Protein AF-A0A7S2P8H3-F1 (afdb_monomer_lite)

Organism: NCBI:txid163516

Structure (mmCIF, N/CA/C/O backbone):
data_AF-A0A7S2P8H3-F1
#
_entry.id   AF-A0A7S2P8H3-F1
#
loop_
_atom_site.group_PDB
_atom_site.id
_atom_site.type_symbol
_atom_site.label_atom_id
_atom_site.label_alt_id
_atom_site.label_comp_id
_atom_site.label_asym_id
_atom_site.label_entity_id
_atom_site.label_seq_id
_atom_site.pdbx_PDB_ins_code
_atom_site.Cartn_x
_atom_site.Cartn_y
_atom_site.Cartn_z
_atom_site.occupancy
_atom_site.B_iso_or_equiv
_atom_site.auth_seq_id
_atom_site.auth_comp_id
_atom_site.auth_asym_id
_atom_site.auth_atom_id
_atom_site.pdbx_PDB_model_num
ATOM 1 N N . VAL A 1 1 ? -57.658 22.615 15.442 1.00 35.44 1 VAL A N 1
ATOM 2 C CA . VAL A 1 1 ? -57.105 22.335 14.093 1.00 35.44 1 VAL A CA 1
ATOM 3 C C . VAL A 1 1 ? -55.651 22.801 14.083 1.00 35.44 1 VAL A C 1
ATOM 5 O O . VAL A 1 1 ? -55.463 23.963 14.387 1.00 35.44 1 VAL A O 1
ATOM 8 N N . VAL A 1 2 ? -54.563 22.064 13.857 1.00 33.75 2 VAL A N 1
ATOM 9 C CA . VAL A 1 2 ? -54.167 20.644 13.780 1.00 33.75 2 VAL A CA 1
ATOM 10 C C . VAL A 1 2 ? -52.668 20.678 14.161 1.00 33.75 2 VAL A C 1
ATOM 12 O O . VAL A 1 2 ? -51.919 21.483 13.612 1.00 33.75 2 VAL A O 1
ATOM 15 N N . ASN A 1 3 ? -52.241 19.847 15.118 1.00 35.22 3 ASN A N 1
ATOM 16 C CA . ASN A 1 3 ? -50.833 19.640 15.481 1.00 35.22 3 ASN A CA 1
ATOM 17 C C . ASN A 1 3 ? -50.138 18.819 14.386 1.00 35.22 3 ASN A C 1
ATOM 19 O O . ASN A 1 3 ? -50.421 17.630 14.268 1.00 35.22 3 ASN A O 1
ATOM 23 N N . ASN A 1 4 ? -49.174 19.388 13.661 1.00 35.06 4 ASN A N 1
ATOM 24 C CA . ASN A 1 4 ? -48.293 18.612 12.783 1.00 35.06 4 ASN A CA 1
ATOM 25 C C . ASN A 1 4 ? -46.983 18.264 13.502 1.00 35.06 4 ASN A C 1
ATOM 27 O O . ASN A 1 4 ? -45.921 18.819 13.226 1.00 35.06 4 ASN A O 1
ATOM 31 N N . LYS A 1 5 ? -47.058 17.297 14.425 1.00 42.62 5 LYS A N 1
ATOM 32 C CA . LYS A 1 5 ? -45.882 16.506 14.802 1.00 42.62 5 LYS A CA 1
ATOM 33 C C . LYS A 1 5 ? -45.517 15.645 13.590 1.00 42.62 5 LYS A C 1
ATOM 35 O O . LYS A 1 5 ? -46.245 14.715 13.262 1.00 42.62 5 LYS A O 1
ATOM 40 N N . LYS A 1 6 ? -44.398 15.946 12.922 1.00 39.12 6 LYS A N 1
ATOM 41 C CA . LYS A 1 6 ? -43.731 14.984 12.031 1.00 39.12 6 LYS A CA 1
ATOM 42 C C . LYS A 1 6 ? -43.231 13.832 12.898 1.00 39.12 6 LYS A C 1
ATOM 44 O O . LYS A 1 6 ? -42.140 13.888 13.457 1.00 39.12 6 LYS A O 1
ATOM 49 N N . THR A 1 7 ? -44.062 12.816 13.060 1.00 39.69 7 THR A N 1
ATOM 50 C CA . THR A 1 7 ? -43.676 11.540 13.648 1.00 39.69 7 THR A CA 1
ATOM 51 C C . THR A 1 7 ? -42.686 10.899 12.679 1.00 39.69 7 THR A C 1
ATOM 53 O O . THR A 1 7 ? -43.079 10.433 11.613 1.00 39.69 7 THR A O 1
ATOM 56 N N . GLN A 1 8 ? -41.389 10.946 12.996 1.00 41.78 8 GLN A N 1
ATOM 57 C CA . GLN A 1 8 ? -40.399 10.102 12.328 1.00 41.78 8 GLN A CA 1
ATOM 58 C C . GLN A 1 8 ? -40.809 8.652 12.589 1.00 41.78 8 GLN A C 1
ATOM 60 O O . GLN A 1 8 ? -40.653 8.145 13.699 1.00 41.78 8 GLN A O 1
ATOM 65 N N . GLN A 1 9 ? -41.409 8.008 11.590 1.00 40.31 9 GLN A N 1
ATOM 66 C CA . GLN A 1 9 ? -41.586 6.566 11.600 1.00 40.31 9 GLN A CA 1
ATOM 67 C C . GLN A 1 9 ? -40.191 5.947 11.517 1.00 40.31 9 GLN A C 1
ATOM 69 O O . GLN A 1 9 ? -39.517 6.041 10.494 1.00 40.31 9 GLN A O 1
ATOM 74 N N . ASN A 1 10 ? -39.738 5.361 12.625 1.00 46.03 10 ASN A N 1
ATOM 75 C CA . ASN A 1 10 ? -38.589 4.467 12.623 1.00 46.03 10 ASN A CA 1
ATOM 76 C C . ASN A 1 10 ? -39.013 3.182 11.909 1.00 46.03 10 ASN A C 1
ATOM 78 O O . ASN A 1 10 ? -39.524 2.253 12.531 1.00 46.03 10 ASN A O 1
ATOM 82 N N . GLU A 1 11 ? -38.843 3.145 10.591 1.00 54.06 11 GLU A N 1
ATOM 83 C CA . GLU A 1 11 ? -38.852 1.886 9.860 1.00 54.06 11 GLU A CA 1
ATOM 84 C C . GLU A 1 11 ? -37.656 1.060 10.346 1.00 54.06 11 GLU A C 1
ATOM 86 O O . GLU A 1 11 ? -36.500 1.474 10.226 1.00 54.06 11 GLU A O 1
ATOM 91 N N . ASN A 1 12 ? -37.932 -0.100 10.944 1.00 58.66 12 ASN A N 1
ATOM 92 C CA . ASN A 1 12 ? -36.900 -1.054 11.335 1.00 58.66 12 ASN A CA 1
ATOM 93 C C . ASN A 1 12 ? -36.260 -1.626 10.063 1.00 58.66 12 ASN A C 1
ATOM 95 O O . ASN A 1 12 ? -36.712 -2.630 9.520 1.00 58.66 12 ASN A O 1
ATOM 99 N N . MET A 1 13 ? -35.225 -0.958 9.559 1.00 59.66 13 MET A N 1
ATOM 100 C CA . MET A 1 13 ? -34.434 -1.446 8.436 1.00 59.66 13 MET A CA 1
ATOM 101 C C . MET A 1 13 ? -33.417 -2.471 8.939 1.00 59.66 13 MET A C 1
ATOM 103 O O . MET A 1 13 ? -32.518 -2.137 9.713 1.00 59.66 13 MET A O 1
ATOM 107 N N . THR A 1 14 ? -33.515 -3.709 8.461 1.00 72.38 14 THR A N 1
ATOM 108 C CA . THR A 1 14 ? -32.453 -4.704 8.638 1.00 72.38 14 THR A CA 1
ATOM 109 C C . THR A 1 14 ? -31.292 -4.364 7.707 1.00 72.38 14 THR A C 1
ATOM 111 O O . THR A 1 14 ? -31.469 -4.253 6.494 1.00 72.38 14 THR A O 1
ATOM 114 N N . ALA A 1 15 ? -30.100 -4.182 8.273 1.00 76.50 15 ALA A N 1
ATOM 115 C CA . ALA A 1 15 ? -28.876 -3.908 7.532 1.00 76.50 15 ALA A CA 1
ATOM 116 C C . ALA A 1 15 ? -27.937 -5.116 7.605 1.00 76.50 15 ALA A C 1
ATOM 118 O O . ALA A 1 15 ? -27.633 -5.597 8.695 1.00 76.50 15 ALA A O 1
ATOM 119 N N . PHE A 1 16 ? -27.457 -5.580 6.450 1.00 86.00 16 PHE A N 1
ATOM 120 C CA . PHE A 1 16 ? -26.419 -6.606 6.381 1.00 86.00 16 PHE A CA 1
ATOM 121 C C . PHE A 1 16 ? -25.039 -5.962 6.486 1.00 86.00 16 PHE A C 1
ATOM 123 O O . PHE A 1 16 ? -24.757 -4.963 5.820 1.00 86.00 16 PHE A O 1
ATOM 130 N N . LEU A 1 17 ? -24.187 -6.536 7.330 1.00 91.31 17 LEU A N 1
ATOM 131 C CA . LEU A 1 17 ? -22.808 -6.106 7.515 1.00 91.31 17 LEU A CA 1
ATOM 132 C C . LEU A 1 17 ? -21.882 -7.118 6.848 1.00 91.31 17 LEU A C 1
ATOM 134 O O . LEU A 1 17 ? -22.034 -8.322 7.042 1.00 91.31 17 LEU A O 1
ATOM 138 N N . LYS A 1 18 ? -20.912 -6.632 6.079 1.00 92.19 18 LYS A N 1
ATOM 139 C CA . LYS A 1 18 ? -19.846 -7.457 5.516 1.00 92.19 18 LYS A CA 1
ATOM 140 C C . LYS A 1 18 ? -18.802 -7.723 6.601 1.00 92.19 18 LYS A C 1
ATOM 142 O O . LYS A 1 18 ? -18.272 -6.768 7.166 1.00 92.19 18 LYS A O 1
ATOM 147 N N . ALA A 1 19 ? -18.476 -8.984 6.864 1.00 92.12 19 ALA A N 1
ATOM 148 C CA . ALA A 1 19 ? -17.335 -9.337 7.704 1.00 92.12 19 ALA A CA 1
ATOM 149 C C . ALA A 1 19 ? -16.025 -8.855 7.058 1.00 92.12 19 ALA A C 1
ATOM 151 O O . ALA A 1 19 ? -15.781 -9.081 5.872 1.00 92.12 19 ALA A O 1
ATOM 152 N N . VAL A 1 20 ? -15.210 -8.135 7.830 1.00 93.44 20 VAL A N 1
ATOM 153 C CA . VAL A 1 20 ? -13.865 -7.689 7.435 1.00 93.44 20 VAL A CA 1
ATOM 154 C C . VAL A 1 20 ? -12.828 -8.588 8.099 1.00 93.44 20 VAL A C 1
ATOM 156 O O . VAL A 1 20 ? -11.935 -9.089 7.427 1.00 93.44 20 VAL A O 1
ATOM 159 N N . VAL A 1 21 ? -12.975 -8.810 9.405 1.00 92.88 21 VAL A N 1
ATOM 160 C CA . VAL A 1 21 ? -12.179 -9.753 10.199 1.00 92.88 21 VAL A CA 1
ATOM 161 C C . VAL A 1 21 ? -13.135 -10.447 11.157 1.00 92.88 21 VAL A C 1
ATOM 163 O O . VAL A 1 21 ? -13.844 -9.758 11.891 1.00 92.88 21 VAL A O 1
ATOM 166 N N . GLU A 1 22 ? -13.142 -11.774 11.176 1.00 92.44 22 GLU A N 1
ATOM 167 C CA . GLU A 1 22 ? -13.813 -12.552 12.221 1.00 92.44 22 GLU A CA 1
ATOM 168 C C . GLU A 1 22 ? -12.766 -13.174 13.132 1.00 92.44 22 GLU A C 1
ATOM 170 O O . GLU A 1 22 ? -11.781 -13.754 12.673 1.00 92.44 22 GLU A O 1
ATOM 175 N N . ALA A 1 23 ? -12.962 -12.999 14.430 1.00 89.88 23 ALA A N 1
ATOM 176 C CA . ALA A 1 23 ? -12.100 -13.559 15.453 1.00 89.88 23 ALA A CA 1
ATOM 177 C C . ALA A 1 23 ? -12.863 -13.702 16.768 1.00 89.88 23 ALA A C 1
ATOM 179 O O . ALA A 1 23 ? -13.798 -12.941 17.045 1.00 89.88 23 ALA A O 1
ATOM 180 N N . ASP A 1 24 ? -12.387 -14.621 17.604 1.00 86.12 24 ASP A N 1
ATOM 181 C CA . ASP A 1 24 ? -13.009 -14.966 18.884 1.00 86.12 24 ASP A CA 1
ATOM 182 C C . ASP A 1 24 ? -13.105 -13.776 19.846 1.00 86.12 24 ASP A C 1
ATOM 184 O O . ASP A 1 24 ? -14.105 -13.604 20.543 1.00 86.12 24 ASP A O 1
ATOM 188 N N . GLN A 1 25 ? -12.077 -12.922 19.881 1.00 87.19 25 GLN A N 1
ATOM 189 C CA . GLN A 1 25 ? -12.046 -11.772 20.782 1.00 87.19 25 GLN A CA 1
ATOM 190 C C . GLN A 1 25 ? -12.726 -10.547 20.197 1.00 87.19 25 GLN A C 1
ATOM 192 O O . GLN A 1 25 ? -13.606 -9.976 20.845 1.00 87.19 25 GLN A O 1
ATOM 197 N N . VAL A 1 26 ? -12.280 -10.094 19.022 1.00 91.00 26 VAL A N 1
ATOM 198 C CA . VAL A 1 26 ? -12.799 -8.884 18.387 1.00 91.00 26 VAL A CA 1
ATOM 199 C C . VAL A 1 26 ? -12.949 -9.085 16.893 1.00 91.00 26 VAL A C 1
ATOM 201 O O . VAL A 1 26 ? -11.967 -9.251 16.173 1.00 91.00 26 VAL A O 1
ATOM 204 N N . SER A 1 27 ? -14.190 -8.984 16.435 1.00 93.44 27 SER A N 1
ATOM 205 C CA . SER A 1 27 ? -14.547 -9.010 15.019 1.00 93.44 27 SER A CA 1
ATOM 206 C C . SER A 1 27 ? -14.822 -7.600 14.498 1.00 93.44 27 SER A C 1
ATOM 208 O O . SER A 1 27 ? -15.269 -6.721 15.245 1.00 93.44 27 SER A O 1
ATOM 210 N N . LEU A 1 28 ? -14.556 -7.379 13.212 1.00 95.25 28 LEU A N 1
ATOM 211 C CA . LEU A 1 28 ? -14.759 -6.121 12.500 1.00 95.25 28 LEU A CA 1
ATOM 212 C C . LEU A 1 28 ? -15.692 -6.336 11.314 1.00 95.25 28 LEU A C 1
ATOM 214 O O . LEU A 1 28 ? -15.477 -7.223 10.489 1.00 95.25 28 LEU A O 1
ATOM 218 N N . TYR A 1 29 ? -16.662 -5.442 11.178 1.00 95.50 29 TYR A N 1
ATOM 219 C CA . TYR A 1 29 ? -17.660 -5.471 10.124 1.00 95.50 29 TYR A CA 1
ATOM 220 C C . TYR A 1 29 ? -17.762 -4.119 9.410 1.00 95.50 29 TYR A C 1
ATOM 222 O O . TYR A 1 29 ? -17.587 -3.057 10.014 1.00 95.50 29 TYR A O 1
ATOM 230 N N . GLU A 1 30 ? -18.085 -4.152 8.121 1.00 94.19 30 GLU A N 1
ATOM 231 C CA . GLU A 1 30 ? -18.306 -2.993 7.258 1.00 94.19 30 GLU A CA 1
ATOM 232 C C . GLU A 1 30 ? -19.775 -2.928 6.825 1.00 94.19 30 GLU A C 1
ATOM 234 O O . GLU A 1 30 ? -20.343 -3.889 6.311 1.00 94.19 30 GLU A O 1
ATOM 239 N N . PHE A 1 31 ? -20.377 -1.754 6.970 1.00 92.62 31 PHE A N 1
ATOM 240 C CA . PHE A 1 31 ? -21.620 -1.385 6.310 1.00 92.62 31 PHE A CA 1
ATOM 241 C C . PHE A 1 31 ? -21.316 -0.378 5.209 1.00 92.62 31 PHE A C 1
ATOM 243 O O . PHE A 1 31 ? -20.661 0.633 5.467 1.00 92.62 31 PHE A O 1
A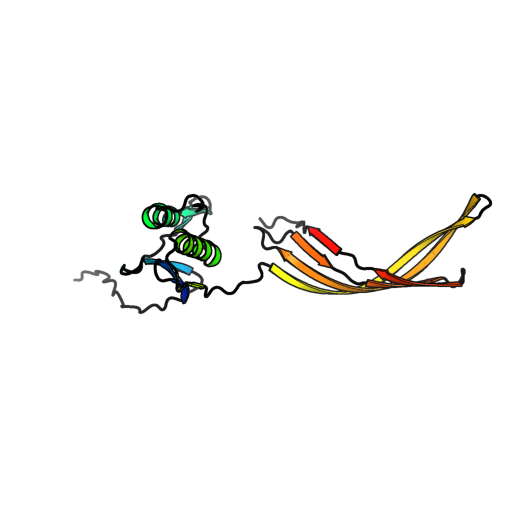TOM 250 N N . ASN A 1 32 ? -21.828 -0.608 4.004 1.00 88.81 32 ASN A N 1
ATOM 251 C CA . ASN A 1 32 ? -21.696 0.331 2.897 1.00 88.81 32 ASN A CA 1
ATOM 252 C C . ASN A 1 32 ? -23.071 0.615 2.292 1.00 88.81 32 ASN A C 1
ATOM 254 O O . ASN A 1 32 ? -23.752 -0.296 1.824 1.00 88.81 32 ASN A O 1
ATOM 258 N N . ARG A 1 33 ? -23.467 1.890 2.283 1.00 83.31 33 ARG A N 1
ATOM 259 C CA . ARG A 1 33 ? -24.667 2.363 1.586 1.00 83.31 33 ARG A CA 1
ATOM 260 C C . ARG A 1 33 ? -24.328 3.626 0.812 1.00 83.31 33 ARG A C 1
ATOM 262 O O . ARG A 1 33 ? -23.936 4.624 1.409 1.00 83.31 33 ARG A O 1
ATOM 269 N N . ASN A 1 34 ? -24.502 3.589 -0.509 1.00 82.00 34 ASN A N 1
ATOM 270 C CA . ASN A 1 34 ? -24.263 4.726 -1.406 1.00 82.00 34 ASN A CA 1
ATOM 271 C C . ASN A 1 34 ? -22.869 5.365 -1.221 1.00 82.00 34 ASN A C 1
ATOM 273 O O . ASN A 1 34 ? -22.737 6.585 -1.207 1.00 82.00 34 ASN A O 1
ATOM 277 N N . GLY A 1 35 ? -21.837 4.541 -1.007 1.00 78.19 35 GLY A N 1
ATOM 278 C CA . GLY A 1 35 ? -20.457 4.999 -0.807 1.00 78.19 35 GLY A CA 1
ATOM 279 C C . GLY A 1 35 ? -20.131 5.462 0.616 1.00 78.19 35 GLY A C 1
ATOM 280 O O . GLY A 1 35 ? -18.961 5.678 0.927 1.00 78.19 35 GLY A O 1
ATOM 281 N N . GLN A 1 36 ? -21.118 5.564 1.512 1.00 82.38 36 GLN A N 1
ATOM 282 C CA . GLN A 1 36 ? -20.872 5.842 2.925 1.00 82.38 36 GLN A CA 1
ATOM 283 C C . GLN A 1 36 ? -20.520 4.547 3.654 1.00 82.38 36 GLN A C 1
ATOM 285 O O . GLN A 1 36 ? -21.389 3.715 3.931 1.00 82.38 36 GLN A O 1
ATOM 290 N N . LYS A 1 37 ? -19.234 4.397 3.980 1.00 89.25 37 LYS A N 1
ATOM 291 C CA . LYS A 1 37 ? -18.726 3.279 4.777 1.00 89.25 37 LYS A CA 1
ATOM 292 C C . LYS A 1 37 ? -18.847 3.574 6.267 1.00 89.25 37 LYS A C 1
ATOM 294 O O . LYS A 1 37 ? -18.427 4.627 6.745 1.00 89.25 37 LYS A O 1
ATOM 299 N N . ARG A 1 38 ? -19.388 2.622 7.018 1.00 91.75 38 ARG A N 1
ATOM 300 C CA . ARG A 1 38 ? -19.404 2.624 8.483 1.00 91.75 38 ARG A CA 1
ATOM 301 C C . ARG A 1 38 ? -18.812 1.321 8.982 1.00 91.75 38 ARG A C 1
ATOM 303 O O . ARG A 1 38 ? -19.140 0.264 8.455 1.00 91.75 38 ARG A O 1
ATOM 310 N N . PHE A 1 39 ? -17.969 1.401 10.000 1.00 94.19 39 PHE A N 1
ATOM 311 C CA . PHE A 1 39 ? -17.333 0.231 10.582 1.00 94.19 39 PHE A CA 1
ATOM 312 C C . PHE A 1 39 ? -17.903 -0.048 11.962 1.00 94.19 39 PHE A C 1
ATOM 314 O O . PHE A 1 39 ? -18.137 0.864 12.756 1.00 94.19 39 PHE A O 1
ATOM 321 N N . TYR A 1 40 ? -18.111 -1.321 12.244 1.00 94.69 40 TYR A N 1
ATOM 322 C CA . TYR A 1 40 ? -18.622 -1.804 13.512 1.00 94.69 40 TYR A CA 1
ATOM 323 C C . TYR A 1 40 ? -17.654 -2.842 14.048 1.00 94.69 40 TYR A C 1
ATOM 325 O O . TYR A 1 40 ? -17.174 -3.673 13.284 1.00 94.69 40 TYR A O 1
ATOM 333 N N . TYR A 1 41 ? -17.384 -2.817 15.345 1.00 94.25 41 TYR A N 1
ATOM 334 C CA . TYR A 1 41 ? -16.633 -3.881 15.997 1.00 94.25 41 TYR A CA 1
ATOM 335 C C . TYR A 1 41 ? -17.512 -4.597 17.013 1.00 94.25 41 TYR A C 1
ATOM 337 O O . TYR A 1 41 ? -18.458 -4.023 17.563 1.00 94.25 41 TYR A O 1
ATOM 345 N N . GLN A 1 42 ? -17.189 -5.854 17.275 1.00 92.56 42 GLN A N 1
ATOM 346 C CA . GLN A 1 42 ? -17.848 -6.652 18.292 1.00 92.56 42 GLN A CA 1
ATOM 347 C C . GLN A 1 42 ? -16.796 -7.370 19.116 1.00 92.56 42 GLN A C 1
ATOM 349 O O . GLN A 1 42 ? -15.995 -8.115 18.565 1.00 92.56 42 GLN A O 1
ATOM 354 N N . LYS A 1 43 ? -16.819 -7.147 20.429 1.00 90.06 43 LYS A N 1
ATOM 355 C CA . LYS A 1 43 ? -16.057 -7.954 21.379 1.00 90.06 43 LYS A CA 1
ATOM 356 C C . LYS A 1 43 ? -16.822 -9.231 21.724 1.00 90.06 43 LYS A C 1
ATOM 358 O O . LYS A 1 43 ? -18.056 -9.220 21.699 1.00 90.06 43 LYS A O 1
ATOM 363 N N . ALA A 1 44 ? -16.105 -10.279 22.119 1.00 84.88 44 ALA A N 1
ATOM 364 C CA . ALA A 1 44 ? -16.671 -11.519 22.640 1.00 84.88 44 ALA A CA 1
ATOM 365 C C . ALA A 1 44 ? -17.794 -11.233 23.648 1.00 84.88 44 ALA A C 1
ATOM 367 O O . ALA A 1 44 ? -17.600 -10.492 24.615 1.00 84.88 44 ALA A O 1
ATOM 368 N N . ASN A 1 45 ? -18.978 -11.803 23.414 1.00 82.12 45 ASN A N 1
ATOM 369 C CA . ASN A 1 45 ? -20.164 -11.655 24.269 1.00 82.12 45 ASN A CA 1
ATOM 370 C C . ASN A 1 45 ? -20.660 -10.209 24.475 1.00 82.12 45 ASN A C 1
ATOM 372 O O . ASN A 1 45 ? -21.442 -9.945 25.389 1.00 82.12 45 ASN A O 1
ATOM 376 N N . GLN A 1 46 ? -20.239 -9.259 23.637 1.00 89.00 46 GLN A N 1
ATOM 377 C CA . GLN A 1 46 ? -20.708 -7.876 23.683 1.00 89.00 46 GLN A CA 1
ATOM 378 C C . GLN A 1 46 ? -21.570 -7.528 22.472 1.00 89.00 46 GLN A C 1
ATOM 380 O O . GLN A 1 46 ? -21.551 -8.183 21.426 1.00 89.00 46 GLN A O 1
ATOM 385 N N . LYS A 1 47 ? -22.354 -6.458 22.627 1.00 90.50 47 LYS A N 1
ATOM 386 C CA . LYS A 1 47 ? -23.148 -5.904 21.533 1.00 90.50 47 LYS A CA 1
ATOM 387 C C . LYS A 1 47 ? -22.236 -5.261 20.492 1.00 90.50 47 LYS A C 1
ATOM 389 O O . LYS A 1 47 ? -21.218 -4.646 20.816 1.00 90.50 47 LYS A O 1
ATOM 394 N N . LEU A 1 48 ? -22.663 -5.365 19.241 1.00 91.56 48 LEU A N 1
ATOM 395 C CA . LEU A 1 48 ? -22.044 -4.681 18.119 1.00 91.56 48 LEU A CA 1
ATOM 396 C C . LEU A 1 48 ? -21.990 -3.162 18.372 1.00 91.56 48 LEU A C 1
ATOM 398 O O . LEU A 1 48 ? -23.005 -2.542 18.692 1.00 91.56 48 LEU A O 1
ATOM 402 N N . THR A 1 49 ? -20.811 -2.564 18.206 1.00 92.88 49 THR A N 1
ATOM 403 C CA . THR A 1 49 ? -20.553 -1.148 18.490 1.00 92.88 49 THR A CA 1
ATOM 404 C C . THR A 1 49 ? -20.072 -0.421 17.237 1.00 92.88 49 THR A C 1
ATOM 406 O O . THR A 1 49 ? -19.125 -0.846 16.583 1.00 92.88 49 THR A O 1
ATOM 409 N N . LEU A 1 50 ? -20.710 0.708 16.910 1.00 92.25 50 LEU A N 1
ATOM 410 C CA . LEU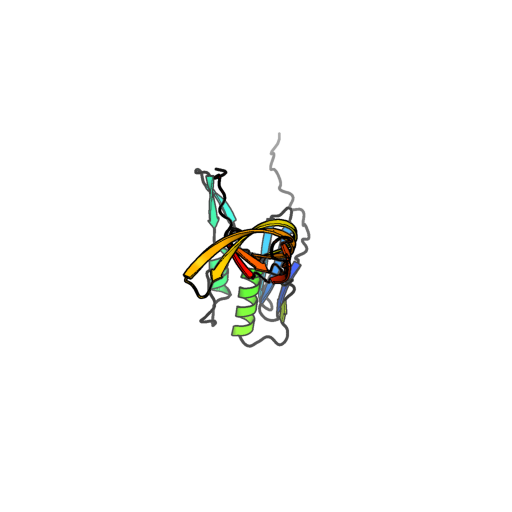 A 1 50 ? -20.310 1.573 15.797 1.00 92.25 50 LEU A CA 1
ATOM 411 C C . LEU A 1 50 ? -19.028 2.352 16.136 1.00 92.25 50 LEU A C 1
ATOM 413 O O . LEU A 1 50 ? -18.961 3.045 17.160 1.00 92.25 50 LEU A O 1
ATOM 417 N N . LEU A 1 51 ? -18.051 2.317 15.229 1.00 91.38 51 LEU A N 1
ATOM 418 C CA . LEU A 1 51 ? -16.915 3.233 15.233 1.00 91.38 51 LEU A CA 1
ATOM 419 C C . LEU A 1 51 ? -17.375 4.600 14.712 1.00 91.38 51 LEU A C 1
ATOM 421 O O . LEU A 1 51 ? -17.799 4.753 13.568 1.00 91.38 51 LEU A O 1
ATOM 425 N N . ARG A 1 52 ? -17.342 5.610 15.580 1.00 87.44 52 ARG A N 1
ATOM 426 C CA . ARG A 1 52 ? -17.881 6.944 15.310 1.00 87.44 52 ARG A CA 1
ATOM 427 C C . ARG A 1 52 ? -16.867 7.769 14.533 1.00 87.44 52 ARG A C 1
ATOM 429 O O . ARG A 1 52 ? -15.904 8.285 15.098 1.00 87.44 52 ARG A O 1
ATOM 436 N N . TYR A 1 53 ? -17.128 7.919 13.244 1.00 84.38 53 TYR A N 1
ATOM 437 C CA . TYR A 1 53 ? -16.364 8.770 12.349 1.00 84.38 53 TYR A CA 1
ATOM 438 C C . TYR A 1 53 ? -17.308 9.727 11.636 1.00 84.38 53 TYR A C 1
ATOM 440 O O . TYR A 1 53 ? -18.220 9.291 10.934 1.00 84.38 53 TYR A O 1
ATOM 448 N N . ASN A 1 54 ? -17.089 11.023 11.843 1.00 78.88 54 ASN A N 1
ATOM 449 C CA . ASN A 1 54 ? -17.828 12.069 11.151 1.00 78.88 54 ASN A CA 1
ATOM 450 C C . ASN A 1 54 ? -16.838 12.907 10.347 1.00 78.88 54 ASN A C 1
ATOM 452 O O . ASN A 1 54 ? -15.847 13.390 10.895 1.00 78.88 54 ASN A O 1
ATOM 456 N N . GLU A 1 55 ? -17.142 13.106 9.073 1.00 74.25 55 GLU A N 1
ATOM 457 C CA . GLU A 1 55 ? -16.518 14.131 8.244 1.00 74.25 55 GLU A CA 1
ATOM 458 C C . GLU A 1 55 ? -17.532 15.260 8.072 1.00 74.25 55 GLU A C 1
ATOM 460 O O . GLU A 1 55 ? -18.704 15.014 7.786 1.00 74.25 55 GLU A O 1
ATOM 465 N N . SER A 1 56 ? -17.099 16.494 8.291 1.00 70.88 56 SER A N 1
ATOM 466 C CA . SER A 1 56 ? -17.917 17.688 8.096 1.00 70.88 56 SER A CA 1
ATOM 467 C C . SER A 1 56 ? -17.089 18.762 7.422 1.00 70.88 56 SER A C 1
ATOM 469 O O . SER A 1 56 ? -15.932 18.949 7.786 1.00 70.88 56 SER A O 1
ATOM 471 N N . THR A 1 57 ? -17.678 19.503 6.498 1.00 74.56 57 THR A N 1
ATOM 472 C CA . THR A 1 57 ? -17.020 20.668 5.907 1.00 74.56 57 THR A CA 1
ATOM 473 C C . THR A 1 57 ? -17.200 21.872 6.831 1.00 74.56 57 THR A C 1
ATOM 475 O O . THR A 1 57 ? -18.322 22.145 7.263 1.00 74.56 57 THR A O 1
ATOM 478 N N . ASN A 1 58 ? -16.120 22.574 7.176 1.00 76.69 58 ASN A N 1
ATOM 479 C CA . ASN A 1 58 ? -16.221 23.826 7.930 1.00 76.69 58 ASN A CA 1
ATOM 480 C C . ASN A 1 58 ? -16.681 24.988 7.029 1.00 76.69 58 ASN A C 1
ATOM 482 O O . ASN A 1 58 ? -16.825 24.848 5.815 1.00 76.69 58 ASN A O 1
ATOM 486 N N . SER A 1 59 ? -16.900 26.159 7.629 1.00 75.75 59 SER A N 1
ATOM 487 C CA . SER A 1 59 ? -17.289 27.384 6.914 1.00 75.75 59 SER A CA 1
ATOM 488 C C . SER A 1 59 ? -16.279 27.835 5.851 1.00 75.75 59 SER A C 1
ATOM 490 O O . SER A 1 59 ? -16.641 28.608 4.972 1.00 75.75 59 SER A O 1
ATOM 492 N N . SER A 1 60 ? -15.037 27.353 5.923 1.00 78.62 60 SER A N 1
ATOM 493 C CA . SER A 1 60 ? -13.948 27.663 4.992 1.00 78.62 60 SER A CA 1
ATOM 494 C C . SER A 1 60 ? -13.816 26.641 3.855 1.00 78.62 60 SER A C 1
ATOM 496 O O . SER A 1 60 ? -12.900 26.751 3.046 1.00 78.62 60 SER A O 1
ATOM 498 N N . GLY A 1 61 ? -14.701 25.639 3.778 1.00 74.19 61 GLY A N 1
ATOM 499 C CA . GLY A 1 61 ? -14.648 24.595 2.749 1.00 74.19 61 GLY A CA 1
ATOM 500 C C . GLY A 1 61 ? -13.703 23.427 3.062 1.00 74.19 61 GLY A C 1
ATOM 501 O O . GLY A 1 61 ? -13.568 22.518 2.247 1.00 74.19 61 GLY A O 1
ATOM 502 N N . GLU A 1 62 ? -13.072 23.396 4.236 1.00 72.62 62 GLU A N 1
ATOM 503 C CA . GLU A 1 62 ? -12.136 22.337 4.621 1.00 72.62 62 GLU A CA 1
ATOM 504 C C . GLU A 1 62 ? -12.867 21.139 5.238 1.00 72.62 62 GLU A C 1
ATOM 506 O O . GLU A 1 62 ? -13.788 21.294 6.044 1.00 72.62 62 GLU A O 1
ATOM 511 N N . ILE A 1 63 ? -12.416 19.923 4.914 1.00 71.19 63 ILE A N 1
ATOM 512 C CA . ILE A 1 63 ? -12.936 18.691 5.519 1.00 71.19 63 ILE A CA 1
ATOM 513 C C . ILE A 1 63 ? -12.361 18.541 6.930 1.00 71.19 63 ILE A C 1
ATOM 515 O O . ILE A 1 63 ? -11.209 18.149 7.122 1.00 71.19 63 ILE A O 1
ATOM 519 N N . VAL A 1 64 ? -13.196 18.784 7.933 1.00 70.62 64 VAL A N 1
ATOM 520 C CA . VAL A 1 64 ? -12.904 18.521 9.339 1.00 70.62 64 VAL A CA 1
ATOM 521 C C . VAL A 1 64 ? -13.298 17.087 9.670 1.00 70.62 64 VAL A C 1
ATOM 523 O O . VAL A 1 64 ? -14.442 16.668 9.482 1.00 70.62 64 VAL A O 1
ATOM 526 N N . LYS A 1 65 ? -12.334 16.321 10.184 1.00 72.62 65 LYS A N 1
ATOM 527 C CA . LYS A 1 65 ? -12.518 14.920 10.568 1.00 72.62 65 LYS A CA 1
ATOM 528 C C . LYS A 1 65 ? -12.622 14.812 12.077 1.00 72.62 65 LYS A C 1
ATOM 530 O O . LYS A 1 65 ? -11.695 15.174 12.801 1.00 72.62 65 LYS A O 1
ATOM 535 N N . ASN A 1 66 ? -13.733 14.273 12.559 1.00 72.69 66 ASN A N 1
ATOM 536 C CA . ASN A 1 66 ? -13.867 13.904 13.954 1.00 72.69 66 ASN A CA 1
ATOM 537 C C . ASN A 1 66 ? -13.346 12.471 14.159 1.00 72.69 66 ASN A C 1
ATOM 539 O O . ASN A 1 66 ? -13.987 11.491 13.775 1.00 72.69 66 ASN A O 1
ATOM 543 N N . ASN A 1 67 ? -12.182 12.363 14.802 1.00 78.31 67 ASN A N 1
ATOM 544 C CA . ASN A 1 67 ? -11.482 11.104 15.065 1.00 78.31 67 ASN A CA 1
ATOM 545 C C . ASN A 1 67 ? -11.955 10.381 16.343 1.00 78.31 67 ASN A C 1
ATOM 547 O O . ASN A 1 67 ? -11.176 9.652 16.957 1.00 78.31 67 ASN A O 1
ATOM 551 N N . LEU A 1 68 ? -13.216 10.555 16.757 1.00 84.50 68 LEU A N 1
ATOM 552 C CA . LEU A 1 68 ? -13.796 9.885 17.932 1.00 84.50 68 LEU A CA 1
ATOM 553 C C . LEU A 1 68 ? -13.575 8.365 17.922 1.00 84.50 68 LEU A C 1
ATOM 555 O O . LEU A 1 68 ? -13.334 7.786 18.979 1.00 84.50 68 LEU A O 1
ATOM 559 N N . PHE A 1 69 ? -13.581 7.727 16.749 1.00 88.88 69 PHE A N 1
ATOM 560 C CA . PHE A 1 69 ? -13.279 6.302 16.633 1.00 88.88 69 PHE A CA 1
ATOM 561 C C . PHE A 1 69 ? -11.897 5.932 17.185 1.00 88.88 69 PHE A C 1
ATOM 563 O O . PHE A 1 69 ? -11.781 4.907 17.841 1.00 88.88 69 PHE A O 1
ATOM 570 N N . ARG A 1 70 ? -10.860 6.764 17.001 1.00 87.81 70 ARG A N 1
ATOM 571 C CA . ARG A 1 70 ? -9.513 6.486 17.535 1.00 87.81 70 ARG A CA 1
ATOM 572 C C . ARG A 1 70 ? -9.520 6.458 19.057 1.00 87.81 70 ARG A C 1
ATOM 574 O O . ARG A 1 70 ? -8.886 5.593 19.647 1.00 87.81 70 ARG A O 1
ATOM 581 N N . LYS A 1 71 ? -10.296 7.354 19.676 1.00 85.81 71 LYS A N 1
ATOM 582 C CA . LYS A 1 71 ? -10.513 7.365 21.126 1.00 85.81 71 LYS A CA 1
ATOM 583 C C . LYS A 1 71 ? -11.285 6.124 21.588 1.00 85.81 71 LYS A C 1
ATOM 585 O O . LYS A 1 71 ? -10.908 5.500 22.571 1.00 85.81 71 LYS A O 1
ATOM 590 N N . GLN A 1 72 ? -12.314 5.706 20.843 1.00 88.44 72 GLN A N 1
ATOM 591 C CA . GLN A 1 72 ? -13.020 4.451 21.133 1.00 88.44 72 GLN A CA 1
ATOM 592 C C . GLN A 1 72 ? -12.078 3.244 21.058 1.00 88.44 72 GLN A C 1
ATOM 594 O O . GLN A 1 72 ? -12.142 2.384 21.933 1.00 88.44 72 GLN A O 1
ATOM 599 N N . LEU A 1 73 ? -11.205 3.187 20.048 1.00 88.50 73 LEU A N 1
ATOM 600 C CA . LEU A 1 73 ? -10.192 2.142 19.916 1.00 88.50 73 LEU A CA 1
ATOM 601 C C . LEU A 1 73 ? -9.192 2.198 21.081 1.00 88.50 73 LEU A C 1
ATOM 603 O O . LEU A 1 73 ? -8.944 1.173 21.703 1.00 88.50 73 LEU A O 1
ATOM 607 N N . SER A 1 74 ? -8.693 3.379 21.460 1.00 83.50 74 SER A N 1
ATOM 608 C CA . SER A 1 74 ? -7.747 3.502 22.576 1.00 83.50 74 SER A CA 1
ATOM 609 C C . SER A 1 74 ? -8.353 3.129 23.932 1.00 83.50 74 SER A C 1
ATOM 611 O O . SER A 1 74 ? -7.693 2.525 24.763 1.00 83.50 74 SER A O 1
ATOM 613 N N . GLU A 1 75 ? -9.610 3.484 24.188 1.00 83.69 75 GLU A N 1
ATOM 614 C CA . GLU A 1 75 ? -10.251 3.213 25.482 1.00 83.69 75 GLU A CA 1
ATOM 615 C C . GLU A 1 75 ? -10.721 1.762 25.600 1.00 83.69 75 GLU A C 1
ATOM 617 O O . GLU A 1 75 ? -10.691 1.184 26.683 1.00 83.69 75 GLU A O 1
ATOM 622 N N . ASN A 1 76 ? -11.148 1.154 24.488 1.00 81.69 76 ASN A N 1
ATOM 623 C CA . ASN A 1 76 ? -11.771 -0.166 24.513 1.00 81.69 76 ASN A CA 1
ATOM 624 C C . ASN A 1 76 ? -10.849 -1.282 24.008 1.00 81.69 76 ASN A C 1
ATOM 626 O O . ASN A 1 76 ? -11.058 -2.429 24.383 1.00 81.69 76 ASN A O 1
ATOM 630 N N . LEU A 1 77 ? -9.866 -0.994 23.160 1.00 77.81 77 LEU A N 1
ATOM 631 C CA . LEU A 1 77 ? -9.099 -1.991 22.400 1.00 77.81 77 LEU A CA 1
ATOM 632 C C . LEU A 1 77 ? -7.580 -1.751 22.460 1.00 77.81 77 LEU A C 1
ATOM 634 O O . LEU A 1 77 ? -6.852 -2.177 21.575 1.00 77.81 77 LEU A O 1
ATOM 638 N N . TYR A 1 78 ? -7.089 -1.077 23.503 1.00 70.62 78 TYR A N 1
ATOM 639 C CA . TYR A 1 78 ? -5.655 -0.799 23.673 1.00 70.62 78 TYR A CA 1
ATOM 640 C C . TYR A 1 78 ? -4.979 -1.616 24.773 1.00 70.62 78 TYR A C 1
ATOM 642 O O . TYR A 1 78 ? -3.779 -1.875 24.695 1.00 70.62 78 TYR A O 1
ATOM 650 N N . ALA A 1 79 ? -5.728 -1.9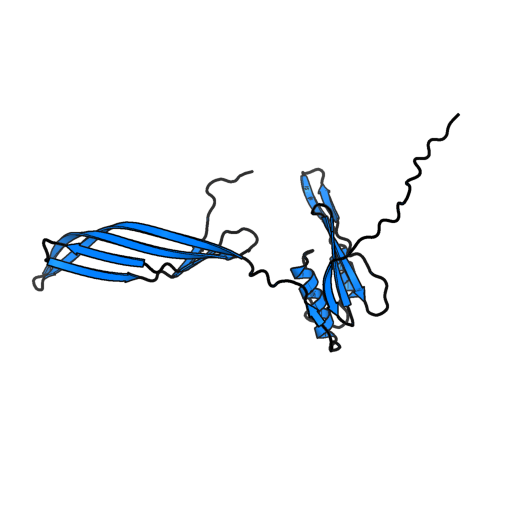85 25.818 1.00 59.84 79 ALA A N 1
ATOM 651 C CA . ALA A 1 79 ? -5.147 -2.565 27.021 1.00 59.84 79 ALA A CA 1
ATOM 652 C C . ALA A 1 79 ? -4.344 -3.832 26.672 1.00 59.84 79 ALA A C 1
ATOM 654 O O . ALA A 1 79 ? -4.914 -4.794 26.164 1.00 59.84 79 ALA A O 1
ATOM 655 N N . ASN A 1 80 ? -3.038 -3.780 26.970 1.00 63.41 80 ASN A N 1
ATOM 656 C CA . ASN A 1 80 ? -2.026 -4.844 26.882 1.00 63.41 80 ASN A CA 1
ATOM 657 C C . ASN A 1 80 ? -1.222 -4.982 25.573 1.00 63.41 80 ASN A C 1
ATOM 659 O O . ASN A 1 80 ? -0.436 -5.918 25.464 1.00 63.41 80 ASN A O 1
ATOM 663 N N . CYS A 1 81 ? -1.308 -4.028 24.632 1.00 72.75 81 CYS A N 1
ATOM 664 C CA . CYS A 1 81 ? -0.562 -4.095 23.363 1.00 72.75 81 CYS A CA 1
ATOM 665 C C . CYS A 1 81 ? 0.428 -2.933 23.159 1.00 72.75 81 CYS A C 1
ATOM 667 O O . CYS A 1 81 ? 0.066 -1.928 22.546 1.00 72.75 81 CYS A O 1
ATOM 669 N N . PRO A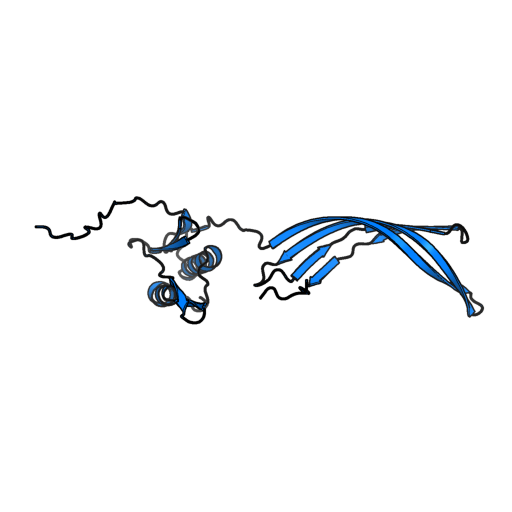 1 82 ? 1.697 -3.061 23.604 1.00 65.75 82 PRO A N 1
ATOM 670 C CA . PRO A 1 82 ? 2.659 -1.950 23.645 1.00 65.75 82 PRO A CA 1
ATOM 671 C C . PRO A 1 82 ? 3.054 -1.365 22.275 1.00 65.75 82 PRO A C 1
ATOM 673 O O . PRO A 1 82 ? 3.568 -0.255 22.225 1.00 65.75 82 PRO A O 1
ATOM 676 N N . ASN A 1 83 ? 2.778 -2.066 21.169 1.00 69.44 83 ASN A N 1
ATOM 677 C CA . ASN A 1 83 ? 3.134 -1.641 19.806 1.00 69.44 83 ASN A CA 1
ATOM 678 C C . ASN A 1 83 ? 1.921 -1.258 18.935 1.00 69.44 83 ASN A C 1
ATOM 680 O O . ASN A 1 83 ? 2.055 -1.083 17.722 1.00 69.44 83 ASN A O 1
ATOM 684 N N . LEU A 1 84 ? 0.723 -1.151 19.517 1.00 73.31 84 LEU A N 1
ATOM 685 C CA . LEU A 1 84 ? -0.484 -0.842 18.757 1.00 73.31 84 LEU A CA 1
ATOM 686 C C . LEU A 1 84 ? -0.569 0.669 18.473 1.00 73.31 84 LEU A C 1
ATOM 688 O O . LEU A 1 84 ? -0.881 1.467 19.355 1.00 73.31 84 LEU A O 1
ATOM 692 N N . SER A 1 85 ? -0.296 1.069 17.228 1.00 77.31 85 SER A N 1
ATOM 693 C CA . SER A 1 85 ? -0.395 2.475 16.815 1.00 77.31 85 SER A CA 1
ATOM 694 C C . SER A 1 85 ? -1.847 2.962 16.805 1.00 77.31 85 SER A C 1
ATOM 696 O O . SER A 1 85 ? -2.729 2.340 16.211 1.00 77.31 85 SER A O 1
ATOM 698 N N . LEU A 1 86 ? -2.081 4.124 17.420 1.00 74.88 86 LEU A N 1
ATOM 699 C CA . LEU A 1 86 ? -3.370 4.822 17.391 1.00 74.88 86 LEU A CA 1
ATO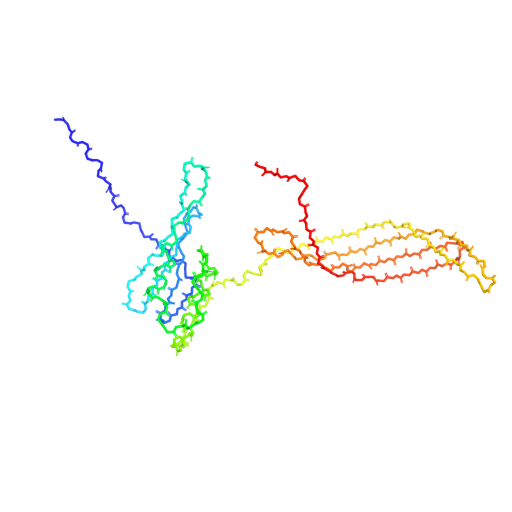M 700 C C . LEU A 1 86 ? -3.543 5.707 16.147 1.00 74.88 86 LEU A C 1
ATOM 702 O O . LEU A 1 86 ? -4.642 6.220 15.912 1.00 74.88 86 LEU A O 1
ATOM 706 N N . ASP A 1 87 ? -2.504 5.868 15.319 1.00 82.38 87 ASP A N 1
ATOM 707 C CA . ASP A 1 87 ? -2.615 6.559 14.030 1.00 82.38 87 ASP A CA 1
ATOM 708 C C . ASP A 1 87 ? -3.175 5.633 12.940 1.00 82.38 87 ASP A C 1
ATOM 710 O O . ASP A 1 87 ? -2.576 5.364 11.902 1.00 82.38 87 ASP A O 1
ATOM 714 N N . VAL A 1 88 ? -4.367 5.110 13.209 1.00 85.81 88 VAL A N 1
ATOM 715 C CA . VAL A 1 88 ? -5.128 4.256 12.301 1.00 85.81 88 VAL A CA 1
ATOM 716 C C . VAL A 1 88 ? -6.118 5.116 11.513 1.00 85.81 88 VAL A C 1
ATOM 718 O O . VAL A 1 88 ? -6.803 5.984 12.068 1.00 85.81 88 VAL A O 1
ATOM 721 N N . GLY A 1 89 ? -6.170 4.952 10.192 1.00 87.44 89 GLY A N 1
ATOM 722 C CA . GLY A 1 89 ? -7.175 5.618 9.361 1.00 87.44 89 GLY A CA 1
ATOM 723 C C . GLY A 1 89 ? -8.472 4.813 9.274 1.00 87.44 89 GLY A C 1
ATOM 724 O O . GLY A 1 89 ? -8.501 3.608 9.519 1.00 87.44 89 GLY A O 1
ATOM 725 N N . TYR A 1 90 ? -9.566 5.492 8.932 1.00 89.75 90 TYR A N 1
ATOM 726 C CA . TYR A 1 90 ? -10.912 4.914 8.901 1.00 89.75 90 TYR A CA 1
ATOM 727 C C . TYR A 1 90 ? -11.174 4.152 7.587 1.00 89.75 90 TYR A C 1
ATOM 729 O O . TYR A 1 90 ? -12.003 4.539 6.765 1.00 89.75 90 TYR A O 1
ATOM 737 N N . THR A 1 91 ? -10.404 3.088 7.353 1.00 89.00 91 THR A N 1
ATOM 738 C CA . THR A 1 91 ? -10.501 2.223 6.166 1.00 89.00 91 THR A CA 1
ATOM 739 C C . THR A 1 91 ? -10.568 0.757 6.582 1.00 89.00 91 THR A C 1
ATOM 741 O O . THR A 1 91 ? -10.035 0.392 7.629 1.00 89.00 91 THR A O 1
ATOM 744 N N . SER A 1 92 ? -11.182 -0.098 5.758 1.00 89.38 92 SER A N 1
ATOM 745 C CA . SER A 1 92 ? -11.289 -1.541 6.030 1.00 89.38 92 SER A CA 1
ATOM 746 C C . SER A 1 92 ? -9.918 -2.182 6.239 1.00 89.38 92 SER A C 1
ATOM 748 O O . SER A 1 92 ? -9.732 -2.988 7.147 1.00 89.38 92 SER A O 1
ATOM 750 N N . PHE A 1 93 ? -8.929 -1.770 5.444 1.00 87.69 93 PHE A N 1
ATOM 751 C CA . PHE A 1 93 ? -7.562 -2.257 5.554 1.00 87.69 93 PHE A CA 1
ATOM 752 C C . PHE A 1 93 ? -6.890 -1.810 6.859 1.00 87.69 93 PHE A C 1
ATOM 754 O O . PHE A 1 93 ? -6.403 -2.643 7.617 1.00 87.69 93 PHE A O 1
ATOM 761 N N . GLN A 1 94 ? -6.884 -0.514 7.176 1.00 88.56 94 GLN A N 1
ATOM 762 C CA . GLN A 1 94 ? -6.177 -0.036 8.369 1.00 88.56 94 GLN A CA 1
ATOM 763 C C . GLN A 1 94 ? -6.861 -0.480 9.668 1.00 88.56 94 GLN A C 1
ATOM 765 O O . GLN A 1 94 ? -6.176 -0.920 10.589 1.00 88.56 94 GLN A O 1
ATOM 770 N N . LEU A 1 95 ? -8.196 -0.436 9.727 1.00 91.81 95 LEU A N 1
ATOM 771 C CA . LEU A 1 95 ? -8.953 -0.941 10.874 1.00 91.81 95 LEU A CA 1
ATOM 772 C C . LEU A 1 95 ? -8.832 -2.463 11.000 1.00 91.81 95 LEU A C 1
ATOM 774 O O . LEU A 1 95 ? -8.648 -2.957 12.105 1.00 91.81 95 LEU A O 1
ATOM 778 N N . GLY A 1 96 ? -8.870 -3.209 9.891 1.00 91.06 96 GLY A N 1
ATOM 779 C CA . GLY A 1 96 ? -8.658 -4.658 9.916 1.00 91.06 96 GLY A CA 1
ATOM 780 C C . GLY A 1 96 ? -7.285 -5.025 10.480 1.00 91.06 96 GLY A C 1
ATOM 781 O O . GLY A 1 96 ? -7.202 -5.863 11.369 1.00 91.06 96 GLY A O 1
ATOM 782 N N . ASN A 1 97 ? -6.220 -4.326 10.065 1.00 88.81 97 ASN A N 1
ATOM 783 C CA . ASN A 1 97 ? -4.872 -4.552 10.601 1.00 88.81 97 ASN A CA 1
ATOM 784 C C . ASN A 1 97 ? -4.802 -4.252 12.100 1.00 88.81 97 ASN A C 1
ATOM 786 O O . ASN A 1 97 ? -4.177 -5.005 12.839 1.00 88.81 97 ASN A O 1
ATOM 790 N N . TYR A 1 98 ? -5.456 -3.176 12.546 1.00 89.62 98 TYR A N 1
ATOM 791 C CA . TYR A 1 98 ? -5.538 -2.829 13.963 1.00 89.62 98 TYR A CA 1
ATOM 792 C C . TYR A 1 98 ? -6.193 -3.953 14.781 1.00 89.62 98 TYR A C 1
ATOM 794 O O . TYR A 1 98 ? -5.662 -4.358 15.811 1.00 89.62 98 TYR A O 1
ATOM 802 N N . ILE A 1 99 ? -7.318 -4.492 14.302 1.00 90.31 99 ILE A N 1
ATOM 803 C CA . ILE A 1 99 ? -8.066 -5.557 14.985 1.00 90.31 99 ILE A CA 1
ATOM 804 C C . ILE A 1 99 ? -7.299 -6.884 14.975 1.00 90.31 99 ILE A C 1
ATOM 806 O O . ILE A 1 99 ? -7.205 -7.532 16.012 1.00 90.31 99 ILE A O 1
ATOM 810 N N . ILE A 1 100 ? -6.678 -7.259 13.854 1.00 88.94 100 ILE A N 1
ATOM 811 C CA . ILE A 1 100 ? -5.815 -8.450 13.781 1.00 88.94 100 ILE A CA 1
ATOM 812 C C . ILE A 1 100 ? -4.647 -8.325 14.759 1.00 88.94 100 ILE A C 1
ATOM 814 O O . ILE A 1 100 ? -4.371 -9.257 15.510 1.00 88.94 100 ILE A O 1
ATOM 818 N N . PHE A 1 101 ? -3.988 -7.164 14.799 1.00 87.69 101 PHE A N 1
ATOM 819 C CA . PHE A 1 101 ? -2.897 -6.924 15.737 1.00 87.69 101 PHE A CA 1
ATOM 820 C C . PHE A 1 101 ? -3.365 -7.053 17.188 1.00 87.69 101 PHE A C 1
ATOM 822 O O . PHE A 1 101 ? -2.692 -7.696 17.992 1.00 87.69 101 PHE A O 1
ATOM 829 N N . TYR A 1 102 ? -4.523 -6.476 17.516 1.00 87.31 102 TYR A N 1
ATOM 830 C CA . TYR A 1 102 ? -5.125 -6.593 18.841 1.00 87.31 102 TYR A CA 1
ATOM 831 C C . TYR A 1 102 ? -5.397 -8.055 19.229 1.00 87.31 102 TYR A C 1
ATOM 833 O O . TYR A 1 102 ? -4.995 -8.481 20.312 1.00 87.31 102 TYR A O 1
ATOM 841 N N . ASN A 1 103 ? -6.032 -8.830 18.345 1.00 86.69 103 ASN A N 1
ATOM 842 C CA . ASN A 1 103 ? -6.347 -10.240 18.595 1.00 86.69 103 ASN A CA 1
ATOM 843 C C . ASN A 1 103 ? -5.070 -11.083 18.787 1.00 86.69 103 ASN A C 1
ATOM 845 O O . ASN A 1 103 ? -4.996 -11.890 19.712 1.00 86.69 103 ASN A O 1
ATOM 849 N N . ASN A 1 104 ? -4.036 -10.846 17.971 1.00 86.00 104 ASN A N 1
ATOM 850 C CA . ASN A 1 104 ? -2.754 -11.557 18.061 1.00 86.00 104 ASN A CA 1
ATOM 851 C C . ASN A 1 104 ? -1.979 -11.214 19.340 1.00 86.00 104 ASN A C 1
ATOM 853 O O . ASN A 1 104 ? -1.389 -12.082 19.979 1.00 86.00 104 ASN A O 1
ATOM 857 N N . CYS A 1 105 ? -1.968 -9.938 19.716 1.00 83.50 105 CYS A N 1
ATOM 858 C CA . CYS A 1 105 ? -1.266 -9.447 20.895 1.00 83.50 105 CYS A CA 1
ATOM 859 C C . CYS A 1 105 ? -1.798 -10.062 22.198 1.00 83.50 105 CYS A C 1
ATOM 861 O O . CYS A 1 105 ? -1.019 -10.378 23.095 1.00 83.50 105 CYS A O 1
ATOM 863 N N . ASN A 1 106 ? -3.109 -10.287 22.285 1.00 73.81 106 ASN A N 1
ATOM 864 C CA . ASN A 1 106 ? -3.725 -10.917 23.448 1.00 73.81 106 ASN A CA 1
ATOM 865 C C . ASN A 1 106 ? -3.614 -12.458 23.447 1.00 73.81 106 ASN A C 1
ATOM 867 O O . ASN A 1 106 ? -4.248 -13.089 24.285 1.00 73.81 106 ASN A O 1
ATOM 871 N N . GLN A 1 107 ? -2.815 -13.052 22.543 1.00 65.69 107 GLN A N 1
ATOM 872 C CA . GLN A 1 107 ? -2.426 -14.476 22.496 1.00 65.69 107 GLN A CA 1
ATOM 873 C C . GLN A 1 107 ? -3.583 -15.496 22.591 1.00 65.69 107 GLN A C 1
ATOM 875 O O . GLN A 1 107 ? -3.397 -16.582 23.132 1.00 65.69 107 GLN A O 1
ATOM 880 N N . ILE A 1 108 ? -4.778 -15.170 22.080 1.00 59.91 108 ILE A N 1
ATOM 881 C CA . ILE A 1 108 ? -5.990 -15.999 22.276 1.00 59.91 108 ILE A CA 1
ATOM 882 C C . ILE A 1 108 ? -6.565 -16.621 20.987 1.00 59.91 108 ILE A C 1
ATOM 884 O O . ILE A 1 108 ? -7.476 -17.434 21.071 1.00 59.91 108 ILE A O 1
ATOM 888 N N . SER A 1 109 ? -6.077 -16.326 19.782 1.00 56.34 109 SER A N 1
ATOM 889 C CA . SER A 1 109 ? -6.776 -16.809 18.576 1.00 56.34 109 SER A CA 1
ATOM 890 C C . SER A 1 109 ? -6.385 -18.236 18.157 1.00 56.34 109 SER A C 1
ATOM 892 O O . SER A 1 109 ? -5.322 -18.421 17.564 1.00 56.34 109 SER A O 1
ATOM 894 N N . GLU A 1 110 ? -7.282 -19.211 18.347 1.00 60.78 110 GLU A N 1
ATOM 895 C CA . GLU A 1 110 ? -7.301 -20.442 17.530 1.00 60.78 110 GLU A CA 1
ATOM 896 C C . GLU A 1 110 ? -8.155 -20.278 16.255 1.00 60.78 110 GLU A C 1
ATOM 898 O O . GLU A 1 110 ? -7.990 -21.050 15.312 1.00 60.78 110 GLU A O 1
ATOM 903 N N . SER A 1 111 ? -8.976 -19.221 16.140 1.00 75.69 111 SER A N 1
ATOM 904 C CA . SER A 1 111 ? -9.645 -18.870 14.882 1.00 75.69 111 SER A CA 1
ATOM 905 C C . SER A 1 111 ? -9.613 -17.361 14.589 1.00 75.69 111 SER A C 1
ATOM 907 O O . SER A 1 111 ? -10.195 -16.531 15.288 1.00 75.69 111 SER A O 1
ATOM 909 N N . LEU A 1 112 ? -8.878 -16.985 13.542 1.00 88.62 112 LEU A N 1
ATOM 910 C CA . LEU A 1 112 ? -8.904 -15.648 12.953 1.00 88.62 112 LEU A CA 1
ATOM 911 C C . LEU A 1 112 ? -9.052 -15.813 11.447 1.00 88.62 112 LEU A C 1
ATOM 913 O O . LEU A 1 112 ? -8.210 -16.440 10.803 1.00 88.62 112 LEU A O 1
ATOM 917 N N . ILE A 1 113 ? -10.113 -15.239 10.892 1.00 87.75 113 ILE A N 1
ATOM 918 C CA . ILE A 1 113 ? -10.377 -15.247 9.458 1.00 87.75 113 ILE A CA 1
ATOM 919 C C . ILE A 1 113 ? -10.355 -13.804 8.968 1.00 87.75 113 ILE A C 1
ATOM 921 O O . ILE A 1 113 ? -11.179 -12.970 9.349 1.00 87.75 113 ILE A O 1
ATOM 925 N N . ASP A 1 114 ? -9.376 -13.507 8.120 1.00 89.19 114 ASP A N 1
ATOM 926 C CA . ASP A 1 114 ? -9.284 -12.235 7.418 1.00 89.19 114 ASP A CA 1
ATOM 927 C C . ASP A 1 114 ? -10.003 -12.351 6.070 1.00 89.19 114 ASP A C 1
ATOM 929 O O . ASP A 1 114 ? -9.540 -13.038 5.162 1.00 89.19 114 ASP A O 1
ATOM 933 N N . PHE A 1 115 ? -11.153 -11.685 5.945 1.00 87.19 115 PHE A N 1
ATOM 934 C CA . PHE A 1 115 ? -11.958 -11.671 4.718 1.00 87.19 115 PHE A CA 1
ATOM 935 C C . PHE A 1 115 ? -11.570 -10.530 3.773 1.00 87.19 115 PHE A C 1
ATOM 937 O O . PHE A 1 115 ? -12.239 -10.288 2.761 1.00 87.19 115 PHE A O 1
ATOM 944 N N . ARG A 1 116 ? -10.523 -9.770 4.104 1.00 86.06 116 ARG A N 1
ATOM 945 C CA . ARG A 1 116 ? -10.009 -8.736 3.216 1.00 86.06 116 ARG A CA 1
ATOM 946 C C . ARG A 1 116 ? -9.258 -9.415 2.086 1.00 86.06 116 ARG A C 1
ATOM 948 O O . ARG A 1 116 ? -8.301 -10.150 2.301 1.00 86.06 116 ARG A O 1
ATOM 955 N N . GLU A 1 117 ? -9.660 -9.110 0.862 1.00 67.19 117 GLU A N 1
ATOM 956 C CA . GLU A 1 117 ? -8.796 -9.372 -0.276 1.00 67.19 117 GLU A CA 1
ATOM 957 C C . GLU A 1 117 ? -7.518 -8.553 -0.077 1.00 67.19 117 GLU A C 1
ATOM 959 O O . GLU A 1 117 ? -7.575 -7.345 0.190 1.00 67.19 117 GLU A O 1
ATOM 964 N N . TYR A 1 118 ? -6.359 -9.205 -0.192 1.00 59.16 118 TYR A N 1
ATOM 965 C CA . TYR A 1 118 ? -5.108 -8.497 -0.417 1.00 59.16 118 TYR A CA 1
ATOM 966 C C . TYR A 1 118 ? -5.222 -7.831 -1.790 1.00 59.16 118 TYR A C 1
ATOM 968 O O . TYR A 1 118 ? -4.775 -8.374 -2.798 1.00 59.16 118 TYR A O 1
ATOM 976 N N . GLU A 1 119 ? -5.856 -6.658 -1.854 1.00 52.53 119 GLU A N 1
ATOM 977 C CA . GLU A 1 119 ? -5.686 -5.769 -2.993 1.00 52.53 119 GLU A CA 1
ATOM 978 C C . GLU A 1 119 ? -4.182 -5.512 -3.076 1.00 52.53 119 GLU A C 1
ATOM 980 O O . GLU A 1 119 ? -3.630 -4.812 -2.226 1.00 52.53 119 GLU A O 1
ATOM 985 N N . LEU A 1 120 ? -3.502 -6.108 -4.064 1.00 51.88 120 LEU A N 1
ATOM 986 C CA . LEU A 1 120 ? -2.158 -5.687 -4.444 1.00 51.88 120 LEU A CA 1
ATOM 987 C C . LEU A 1 120 ? -2.228 -4.167 -4.589 1.00 51.88 120 LEU A C 1
ATOM 989 O O . LEU A 1 120 ? -2.955 -3.650 -5.437 1.00 51.88 120 LEU A O 1
ATOM 993 N N . ILE A 1 121 ? -1.569 -3.459 -3.673 1.00 57.38 121 ILE A N 1
ATOM 994 C CA . ILE A 1 121 ? -1.781 -2.032 -3.437 1.00 57.38 121 ILE A CA 1
ATOM 995 C C . ILE A 1 121 ? -1.139 -1.252 -4.591 1.00 57.38 121 ILE A C 1
ATOM 997 O O . ILE A 1 121 ? -0.035 -0.732 -4.476 1.00 57.38 121 ILE A O 1
ATOM 1001 N N . GLY A 1 122 ? -1.824 -1.176 -5.730 1.00 67.31 122 GLY A N 1
ATOM 1002 C CA . GLY A 1 122 ? -1.309 -0.524 -6.924 1.00 67.31 122 GLY A CA 1
ATOM 1003 C C . GLY A 1 122 ? -2.023 -0.937 -8.201 1.00 67.31 122 GLY A C 1
ATOM 1004 O O . GLY A 1 122 ? -2.784 -1.898 -8.235 1.00 67.31 122 GLY A O 1
ATOM 1005 N N . ASN A 1 123 ? -1.787 -0.178 -9.264 1.00 80.81 123 ASN A N 1
ATOM 1006 C CA . ASN A 1 123 ? -2.319 -0.484 -10.587 1.00 80.81 123 ASN A CA 1
ATOM 1007 C C . ASN A 1 123 ? -1.173 -0.974 -11.475 1.00 80.81 123 ASN A C 1
ATOM 1009 O O . ASN A 1 123 ? -0.119 -0.337 -11.507 1.00 80.81 123 ASN A O 1
ATOM 1013 N N . TRP A 1 124 ? -1.402 -2.062 -12.208 1.00 87.88 124 TRP A N 1
ATOM 1014 C CA . TRP A 1 124 ? -0.484 -2.556 -13.231 1.00 87.88 124 TRP A CA 1
ATOM 1015 C C . TRP A 1 124 ? -0.871 -2.004 -14.601 1.00 87.88 124 TRP A C 1
ATOM 1017 O O . TRP A 1 124 ? -2.053 -1.964 -14.945 1.00 87.88 124 TRP A O 1
ATOM 1027 N N . TYR A 1 125 ? 0.124 -1.592 -15.377 1.00 91.19 125 TYR A N 1
ATOM 1028 C CA . TYR A 1 125 ? -0.032 -1.108 -16.742 1.00 91.19 125 TYR A CA 1
ATOM 1029 C C . TYR A 1 125 ? 0.919 -1.854 -17.667 1.00 91.19 125 TYR A C 1
ATOM 1031 O O . TYR A 1 125 ? 2.070 -2.114 -17.317 1.00 91.19 125 TYR A O 1
ATOM 1039 N N . PHE A 1 126 ? 0.423 -2.152 -18.863 1.00 94.88 126 PHE A N 1
ATOM 1040 C CA . PHE A 1 126 ? 1.151 -2.857 -19.909 1.00 94.88 126 PHE A CA 1
ATOM 1041 C C . PHE A 1 126 ? 1.192 -1.976 -21.151 1.00 94.88 126 PHE A C 1
ATOM 1043 O O . PHE A 1 126 ? 0.166 -1.416 -21.545 1.00 94.88 126 PHE A O 1
ATOM 1050 N N . LYS A 1 127 ? 2.369 -1.828 -21.760 1.00 94.88 127 LYS A N 1
ATOM 1051 C CA . LYS A 1 127 ? 2.554 -1.026 -22.976 1.00 94.88 127 LYS A CA 1
ATOM 1052 C C . LYS A 1 127 ? 3.441 -1.779 -23.956 1.00 94.88 127 LYS A C 1
ATOM 1054 O O . LYS A 1 127 ? 4.393 -2.437 -23.554 1.00 94.88 127 LYS A O 1
ATOM 1059 N N . ILE A 1 128 ? 3.158 -1.634 -25.244 1.00 94.69 128 ILE A N 1
ATOM 1060 C CA . ILE A 1 128 ? 4.054 -2.066 -26.320 1.00 94.69 128 ILE A CA 1
ATOM 1061 C C . ILE A 1 128 ? 4.675 -0.804 -26.911 1.00 94.69 128 ILE A C 1
ATOM 1063 O O . ILE A 1 128 ? 3.974 0.181 -27.150 1.00 94.69 128 ILE A O 1
ATOM 1067 N N . LYS A 1 129 ? 5.988 -0.819 -27.123 1.00 93.38 129 LYS A N 1
ATOM 1068 C CA . LYS A 1 129 ? 6.752 0.310 -27.648 1.00 93.38 129 LYS A CA 1
ATOM 1069 C C . LYS A 1 129 ? 7.498 -0.119 -28.900 1.00 93.38 129 LYS A C 1
ATOM 1071 O O . LYS A 1 129 ? 8.320 -1.023 -28.855 1.00 93.38 129 LYS A O 1
ATOM 1076 N N . GLY A 1 130 ? 7.231 0.554 -30.010 1.00 93.50 130 GLY A N 1
ATOM 1077 C CA . GLY A 1 130 ? 8.054 0.488 -31.215 1.00 93.50 130 GLY A CA 1
ATOM 1078 C C . GLY A 1 130 ? 8.781 1.813 -31.413 1.00 93.50 130 GLY A C 1
ATOM 1079 O O . GLY A 1 130 ? 8.292 2.860 -30.983 1.00 93.50 130 GLY A O 1
ATOM 1080 N N . GLY A 1 131 ? 9.943 1.801 -32.055 1.00 90.94 131 GLY A N 1
ATOM 1081 C CA . GLY A 1 131 ? 10.623 3.045 -32.391 1.00 90.94 131 GLY A CA 1
ATOM 1082 C C . GLY A 1 131 ? 11.785 2.886 -33.352 1.00 90.94 131 GLY A C 1
ATOM 1083 O O . GLY A 1 131 ? 12.256 1.783 -33.614 1.00 90.94 131 GLY A O 1
ATOM 1084 N N . ILE A 1 132 ? 12.250 4.031 -33.840 1.00 90.62 132 ILE A N 1
ATOM 1085 C CA . ILE A 1 132 ? 13.444 4.163 -34.667 1.00 90.62 132 ILE A CA 1
ATOM 1086 C C . ILE A 1 132 ? 14.410 5.068 -33.903 1.00 90.62 132 ILE A C 1
ATOM 1088 O O . ILE A 1 132 ? 14.027 6.148 -33.454 1.00 90.62 132 ILE A O 1
ATOM 1092 N N . ASN A 1 133 ? 15.646 4.616 -33.736 1.00 85.25 133 ASN A N 1
ATOM 1093 C CA . ASN A 1 133 ? 16.722 5.345 -33.087 1.00 85.25 133 ASN A CA 1
ATOM 1094 C C . ASN A 1 133 ? 17.741 5.788 -34.139 1.00 85.25 133 ASN A C 1
ATOM 1096 O O . ASN A 1 133 ? 18.102 5.017 -35.027 1.00 85.25 133 ASN A O 1
ATOM 1100 N N . ILE A 1 134 ? 18.250 7.008 -33.994 1.00 85.69 134 ILE A N 1
ATOM 1101 C CA . ILE A 1 134 ? 19.422 7.481 -34.730 1.00 85.69 134 ILE A CA 1
ATOM 1102 C C . ILE A 1 134 ? 20.588 7.415 -33.756 1.00 85.69 134 ILE A C 1
ATOM 1104 O O . ILE A 1 134 ? 20.562 8.045 -32.700 1.00 85.69 134 ILE A O 1
ATOM 1108 N N . SER A 1 135 ? 21.587 6.616 -34.095 1.00 81.94 135 SER A N 1
ATOM 1109 C CA . SER A 1 135 ? 22.755 6.369 -33.256 1.00 81.94 135 SER A CA 1
ATOM 1110 C C . SER A 1 135 ? 24.021 6.761 -33.997 1.00 81.94 135 SER A C 1
ATOM 1112 O O . SER A 1 135 ? 24.045 6.821 -35.225 1.00 81.94 135 SER A O 1
ATOM 1114 N N . SER A 1 136 ? 25.073 7.061 -33.246 1.00 81.31 136 SER A N 1
ATOM 1115 C CA . SER A 1 136 ? 26.364 7.415 -33.816 1.00 81.31 136 SER A CA 1
ATOM 1116 C C . SER A 1 136 ? 27.469 6.605 -33.170 1.00 81.31 136 SER A C 1
ATOM 1118 O O . SER A 1 136 ? 27.547 6.558 -31.943 1.00 81.31 136 SER A O 1
ATOM 1120 N N . ILE A 1 137 ? 28.328 6.022 -33.994 1.00 79.56 137 ILE A N 1
ATOM 1121 C CA . ILE A 1 137 ? 29.506 5.264 -33.599 1.00 79.56 137 ILE A CA 1
ATOM 1122 C C . ILE A 1 137 ? 30.730 6.146 -33.829 1.00 79.56 137 ILE A C 1
ATOM 1124 O O . ILE A 1 137 ? 30.910 6.714 -34.907 1.00 79.56 137 ILE A O 1
ATOM 1128 N N . GLU A 1 138 ? 31.577 6.254 -32.811 1.00 84.25 138 GLU A N 1
ATOM 1129 C CA . GLU A 1 138 ? 32.896 6.865 -32.929 1.00 84.25 138 GLU A CA 1
ATOM 1130 C C . GLU A 1 138 ? 33.950 5.762 -33.056 1.00 84.25 138 GLU A C 1
ATOM 1132 O O . GLU A 1 138 ? 34.072 4.895 -32.192 1.00 84.25 138 GLU A O 1
ATOM 1137 N N . ILE A 1 139 ? 34.702 5.782 -34.155 1.00 80.62 139 ILE A N 1
ATOM 1138 C CA . ILE A 1 139 ? 35.769 4.824 -34.440 1.00 80.62 139 ILE A CA 1
ATOM 1139 C C . ILE A 1 139 ? 37.096 5.523 -34.202 1.00 80.62 139 ILE A C 1
ATOM 1141 O O . ILE A 1 139 ? 37.421 6.470 -34.914 1.00 80.62 139 ILE A O 1
ATOM 1145 N N . ILE A 1 140 ? 37.879 5.029 -33.247 1.00 82.88 140 ILE A N 1
ATOM 1146 C CA . ILE A 1 140 ? 39.230 5.521 -32.962 1.00 82.88 140 ILE A CA 1
ATOM 1147 C C . ILE A 1 140 ? 40.230 4.482 -33.468 1.00 82.88 140 ILE A C 1
ATOM 1149 O O . ILE A 1 140 ? 40.255 3.346 -32.993 1.00 82.88 140 ILE A O 1
ATOM 1153 N N . ASN A 1 141 ? 41.058 4.852 -34.446 1.00 79.44 141 ASN A N 1
ATOM 1154 C CA . ASN A 1 141 ? 42.099 3.960 -34.959 1.00 79.44 141 ASN A CA 1
ATOM 1155 C C . ASN A 1 141 ? 43.373 4.033 -34.093 1.00 79.44 141 ASN A C 1
ATOM 1157 O O . ASN A 1 141 ? 43.621 5.031 -33.417 1.00 79.44 141 ASN A O 1
ATOM 1161 N N . ARG A 1 142 ? 44.240 3.012 -34.167 1.00 76.12 142 ARG A N 1
ATOM 1162 C CA . ARG A 1 142 ? 45.526 2.923 -33.439 1.00 76.12 142 ARG A CA 1
ATOM 1163 C C . ARG A 1 142 ? 46.473 4.105 -33.692 1.00 76.12 142 ARG A C 1
ATOM 1165 O O . ARG A 1 142 ? 47.380 4.335 -32.906 1.00 76.12 142 ARG A O 1
ATOM 1172 N N . THR A 1 143 ? 46.261 4.850 -34.776 1.00 80.12 143 THR A N 1
ATOM 1173 C CA . THR A 1 143 ? 47.002 6.070 -35.137 1.00 80.12 143 THR A CA 1
ATOM 1174 C C . THR A 1 143 ? 46.417 7.355 -34.531 1.00 80.12 143 THR A C 1
ATOM 1176 O O . THR A 1 143 ? 46.903 8.440 -34.837 1.00 80.12 143 THR A O 1
ATOM 1179 N N . GLY A 1 144 ? 45.370 7.260 -33.703 1.00 73.38 144 GLY A N 1
ATOM 1180 C CA . GLY A 1 144 ? 44.738 8.395 -33.019 1.00 73.38 144 GLY A CA 1
ATOM 1181 C C . GLY A 1 144 ? 43.736 9.188 -33.863 1.00 73.38 144 GLY A C 1
ATOM 1182 O O . GLY A 1 144 ? 43.204 10.187 -33.393 1.00 73.38 144 GLY A O 1
ATOM 1183 N N . ARG A 1 145 ? 43.452 8.766 -35.103 1.00 68.81 145 ARG A N 1
ATOM 1184 C CA . ARG A 1 145 ? 42.396 9.374 -35.927 1.00 68.81 145 ARG A CA 1
ATOM 1185 C C . ARG A 1 145 ? 41.032 8.843 -35.493 1.00 68.81 145 ARG A C 1
ATOM 1187 O O . ARG A 1 145 ? 40.843 7.624 -35.497 1.00 68.81 145 ARG A O 1
ATOM 1194 N N . SER A 1 146 ? 40.108 9.746 -35.161 1.00 79.75 146 SER A N 1
ATOM 1195 C CA . SER A 1 146 ? 38.706 9.417 -34.916 1.00 79.75 146 SER A CA 1
ATOM 1196 C C . SER A 1 146 ? 37.826 9.775 -36.116 1.00 79.75 146 SER A C 1
ATOM 1198 O O . SER A 1 146 ? 38.047 10.774 -36.802 1.00 79.75 146 SER A O 1
ATOM 1200 N N . GLY A 1 147 ? 36.843 8.925 -36.400 1.00 77.00 147 GLY A N 1
ATOM 1201 C CA . GLY A 1 147 ? 35.786 9.167 -37.378 1.00 77.00 147 GLY A CA 1
ATOM 1202 C C . GLY A 1 147 ? 34.432 8.863 -36.751 1.00 77.00 147 GLY A C 1
ATOM 1203 O O . GLY A 1 147 ? 34.314 7.915 -35.976 1.00 77.00 147 GLY A O 1
ATOM 1204 N N . LYS A 1 148 ? 33.415 9.667 -37.067 1.00 79.31 148 LYS A N 1
ATOM 1205 C CA . LYS A 1 148 ? 32.050 9.475 -36.571 1.00 79.31 148 LYS A CA 1
ATOM 1206 C C . LYS A 1 148 ? 31.156 9.000 -37.708 1.00 79.31 148 LYS A C 1
ATOM 1208 O O . LYS A 1 148 ? 31.059 9.677 -38.728 1.00 79.31 148 LYS A O 1
ATOM 1213 N N . GLN A 1 149 ? 30.501 7.868 -37.506 1.00 79.31 149 GLN A N 1
ATOM 1214 C CA . GLN A 1 149 ? 29.543 7.289 -38.438 1.00 79.31 149 GLN A CA 1
ATOM 1215 C C . GLN A 1 149 ? 28.168 7.245 -37.773 1.00 79.31 149 GLN A C 1
ATOM 1217 O O . GLN A 1 149 ? 28.063 6.906 -36.597 1.00 79.31 149 GLN A O 1
ATOM 1222 N N . ASN A 1 150 ? 27.112 7.593 -38.505 1.00 81.19 150 ASN A N 1
ATOM 1223 C CA . ASN A 1 150 ? 25.744 7.529 -37.997 1.00 81.19 150 ASN A CA 1
ATOM 1224 C C . ASN A 1 150 ? 25.024 6.328 -38.608 1.00 81.19 150 ASN A C 1
ATOM 1226 O O . ASN A 1 150 ? 25.120 6.112 -39.812 1.00 81.19 150 ASN A O 1
ATOM 1230 N N . GLY A 1 151 ? 24.252 5.614 -37.796 1.00 79.19 151 GLY A N 1
ATOM 1231 C CA . GLY A 1 151 ? 23.426 4.499 -38.238 1.00 79.19 151 GLY A CA 1
ATOM 1232 C C . GLY A 1 151 ? 22.036 4.549 -37.616 1.00 79.19 151 GLY A C 1
ATOM 1233 O O . GLY A 1 151 ? 21.805 5.179 -36.575 1.00 79.19 151 GLY A O 1
ATOM 1234 N N . THR A 1 152 ? 21.096 3.887 -38.279 1.00 83.56 152 THR A N 1
ATOM 1235 C CA . THR A 1 152 ? 19.698 3.819 -37.849 1.00 83.56 152 THR A CA 1
ATOM 1236 C C . THR A 1 152 ? 19.431 2.461 -37.212 1.00 83.56 152 THR A C 1
ATOM 1238 O O . THR A 1 152 ? 19.976 1.446 -37.636 1.00 83.56 152 THR A O 1
ATOM 1241 N N . ASN A 1 153 ? 18.596 2.443 -36.182 1.00 84.44 153 ASN A N 1
ATOM 1242 C CA . ASN A 1 153 ? 18.253 1.246 -35.428 1.00 84.44 153 ASN A CA 1
ATOM 1243 C C . ASN A 1 153 ? 16.736 1.170 -35.242 1.00 84.44 153 ASN A C 1
ATOM 1245 O O . ASN A 1 153 ? 16.090 2.189 -34.994 1.00 84.44 153 ASN A O 1
ATOM 1249 N N . ILE A 1 154 ? 16.169 -0.026 -35.357 1.00 90.00 154 ILE A N 1
ATOM 1250 C CA . ILE A 1 154 ? 14.758 -0.294 -35.078 1.00 90.00 154 ILE A CA 1
ATOM 1251 C C . ILE A 1 154 ? 14.653 -1.021 -33.738 1.00 90.00 154 ILE A C 1
ATOM 1253 O O . ILE A 1 154 ? 15.330 -2.021 -33.508 1.00 90.00 154 ILE A O 1
ATOM 1257 N N . ARG A 1 155 ? 13.755 -0.546 -32.870 1.00 92.19 155 ARG A N 1
ATOM 1258 C CA . ARG A 1 155 ? 13.499 -1.137 -31.552 1.00 92.19 155 ARG A CA 1
ATOM 1259 C C . ARG A 1 155 ? 12.051 -1.573 -31.371 1.00 92.19 155 ARG A C 1
ATOM 1261 O O . ARG A 1 155 ? 11.123 -0.889 -31.813 1.00 92.19 155 ARG A O 1
ATOM 1268 N N . LEU A 1 156 ? 11.877 -2.668 -30.642 1.00 95.12 156 LEU A N 1
ATOM 1269 C CA . LEU A 1 156 ? 10.591 -3.178 -30.188 1.00 95.12 156 LEU A CA 1
ATOM 1270 C C . LEU A 1 156 ? 10.714 -3.631 -28.731 1.00 95.12 156 LEU A C 1
ATOM 1272 O O . LEU A 1 156 ? 11.557 -4.463 -28.410 1.00 95.12 156 LEU A O 1
ATOM 1276 N N . GLY A 1 157 ? 9.867 -3.104 -27.855 1.00 94.50 157 GLY A N 1
ATOM 1277 C CA . GLY A 1 157 ? 9.884 -3.409 -26.431 1.00 94.50 157 GLY A CA 1
ATOM 1278 C C . GLY A 1 157 ? 8.494 -3.549 -25.830 1.00 94.50 157 GLY A C 1
ATOM 1279 O O . GLY A 1 157 ? 7.491 -3.089 -26.384 1.00 94.50 157 GLY A O 1
ATOM 1280 N N . VAL A 1 158 ? 8.448 -4.197 -24.672 1.00 96.62 158 VAL A N 1
ATOM 1281 C CA . VAL A 1 158 ? 7.240 -4.369 -23.861 1.00 96.62 158 VAL A CA 1
ATOM 1282 C C . VAL A 1 158 ? 7.527 -3.797 -22.482 1.00 96.62 158 VAL A C 1
ATOM 1284 O O . VAL A 1 158 ? 8.493 -4.197 -21.849 1.00 96.62 158 VAL A O 1
ATOM 1287 N N . GLU A 1 159 ? 6.702 -2.867 -22.008 1.00 96.62 159 GLU A N 1
ATOM 1288 C CA . GLU A 1 159 ? 6.818 -2.273 -20.673 1.00 96.62 159 GLU A CA 1
ATOM 1289 C C . GLU A 1 159 ? 5.741 -2.847 -19.751 1.00 96.62 159 GLU A C 1
ATOM 1291 O O . GLU A 1 159 ? 4.552 -2.840 -20.088 1.00 96.62 159 GLU A O 1
ATOM 1296 N N . VAL A 1 160 ? 6.163 -3.272 -18.562 1.00 96.25 160 VAL A N 1
ATOM 1297 C CA . VAL A 1 160 ? 5.286 -3.551 -17.423 1.00 96.25 160 VAL A CA 1
ATOM 1298 C C . VAL A 1 160 ? 5.588 -2.528 -16.335 1.00 96.25 160 VAL A C 1
ATOM 1300 O O . VAL A 1 160 ? 6.740 -2.363 -15.936 1.00 96.25 160 VAL A O 1
ATOM 1303 N N . GLU A 1 161 ? 4.559 -1.842 -15.847 1.00 94.94 161 GLU A N 1
ATOM 1304 C CA . GLU A 1 161 ? 4.683 -0.762 -14.867 1.00 94.94 161 GLU A CA 1
ATOM 1305 C C . GLU A 1 161 ? 3.687 -0.941 -13.716 1.00 94.94 161 GLU A C 1
ATOM 1307 O O . GLU A 1 161 ? 2.505 -1.204 -13.938 1.00 94.94 161 GLU A O 1
ATOM 1312 N N . HIS A 1 162 ? 4.152 -0.768 -12.480 1.00 91.25 162 HIS A N 1
ATOM 1313 C CA . HIS A 1 162 ? 3.341 -0.849 -11.267 1.00 91.25 162 HIS A CA 1
ATOM 1314 C C . HIS A 1 162 ? 3.341 0.485 -10.515 1.00 91.25 162 HIS A C 1
ATOM 1316 O O . HIS A 1 162 ? 4.389 0.957 -10.070 1.00 91.25 162 HIS A O 1
ATOM 1322 N N . PHE A 1 163 ? 2.161 1.083 -10.336 1.00 87.88 163 PHE A N 1
ATOM 1323 C CA . PHE A 1 163 ? 1.982 2.339 -9.600 1.00 87.88 163 PHE A CA 1
ATOM 1324 C C . PHE A 1 163 ? 1.708 2.083 -8.127 1.00 87.88 163 PHE A C 1
ATOM 1326 O O . PHE A 1 163 ? 0.696 1.474 -7.784 1.00 87.88 163 PHE A O 1
ATOM 1333 N N . MET A 1 164 ? 2.534 2.655 -7.257 1.00 83.88 164 MET A N 1
ATOM 1334 C CA . MET A 1 164 ? 2.366 2.542 -5.811 1.00 83.88 164 MET A CA 1
ATOM 1335 C C . MET A 1 164 ? 1.296 3.533 -5.325 1.00 83.88 164 MET A C 1
ATOM 1337 O O . MET A 1 164 ? 1.358 4.726 -5.639 1.00 83.88 164 MET A O 1
ATOM 1341 N N . ARG A 1 165 ? 0.314 3.075 -4.529 1.00 62.12 165 ARG A N 1
ATOM 1342 C CA . ARG A 1 165 ? -0.691 3.957 -3.890 1.00 62.12 165 ARG A CA 1
ATOM 1343 C C . ARG A 1 165 ? -0.119 4.649 -2.641 1.00 62.12 165 ARG A C 1
ATOM 1345 O O . ARG A 1 165 ? -0.632 4.484 -1.538 1.00 62.12 165 ARG A O 1
ATOM 1352 N N . PHE A 1 166 ? 0.928 5.456 -2.804 1.00 63.59 166 PHE A N 1
ATOM 1353 C CA . PHE A 1 166 ? 1.182 6.546 -1.854 1.00 63.59 166 PHE A CA 1
ATOM 1354 C C . PHE A 1 166 ? 0.161 7.663 -2.100 1.00 63.59 166 PHE A C 1
ATOM 1356 O O . PHE A 1 166 ? -0.515 7.645 -3.128 1.00 63.59 166 PHE A O 1
ATOM 1363 N N . LYS A 1 167 ? 0.005 8.603 -1.152 1.00 54.28 167 LYS A N 1
ATOM 1364 C CA . LYS A 1 167 ? -1.106 9.582 -1.095 1.00 54.28 167 LYS A CA 1
ATOM 1365 C C . LYS A 1 167 ? -1.458 10.270 -2.427 1.00 54.28 167 LYS A C 1
ATOM 1367 O O . LYS A 1 167 ? -2.606 10.652 -2.566 1.00 54.28 167 LYS A O 1
ATOM 1372 N N . ASN A 1 168 ? -0.537 10.332 -3.393 1.00 60.53 168 ASN A N 1
ATOM 1373 C CA . ASN A 1 168 ? -0.788 10.614 -4.807 1.00 60.53 168 ASN A CA 1
ATOM 1374 C C . ASN A 1 168 ? -0.042 9.565 -5.666 1.00 60.53 168 ASN A C 1
ATOM 1376 O O . ASN A 1 168 ? 1.090 9.223 -5.321 1.00 60.53 168 ASN A O 1
ATOM 1380 N N . LYS A 1 169 ? -0.628 9.071 -6.776 1.00 64.94 169 LYS A N 1
ATOM 1381 C CA . LYS A 1 169 ? -0.021 8.095 -7.722 1.00 64.94 169 LYS A CA 1
ATOM 1382 C C . LYS A 1 169 ? 1.172 8.686 -8.500 1.00 64.94 169 LYS A C 1
ATOM 1384 O O . LYS A 1 169 ? 1.152 8.777 -9.722 1.00 64.94 169 LYS A O 1
ATOM 1389 N N . THR A 1 170 ? 2.199 9.135 -7.793 1.00 79.38 170 THR A N 1
ATOM 1390 C CA . THR A 1 170 ? 3.340 9.860 -8.359 1.00 79.38 170 THR A CA 1
ATOM 1391 C C . THR A 1 170 ? 4.552 8.978 -8.559 1.00 79.38 170 THR A C 1
ATOM 1393 O O . THR A 1 170 ? 5.453 9.399 -9.262 1.00 79.38 170 THR A O 1
ATOM 1396 N N . TRP A 1 171 ? 4.593 7.776 -7.989 1.00 86.50 171 TRP A N 1
ATOM 1397 C CA . TRP A 1 171 ? 5.730 6.872 -8.114 1.00 86.50 171 TRP A CA 1
ATOM 1398 C C . TRP A 1 171 ? 5.297 5.516 -8.659 1.00 86.50 171 TRP A C 1
ATOM 1400 O O . TRP A 1 171 ? 4.242 4.985 -8.304 1.00 86.50 171 TRP A O 1
ATOM 1410 N N . SER A 1 172 ? 6.146 4.946 -9.501 1.00 91.25 172 SER A N 1
ATOM 1411 C CA . SER A 1 172 ? 5.958 3.631 -10.099 1.00 91.25 172 SER A CA 1
ATOM 1412 C C . SER A 1 172 ? 7.292 2.914 -10.242 1.00 91.25 172 SER A C 1
ATOM 1414 O O . SER A 1 172 ? 8.344 3.554 -10.265 1.00 91.25 172 SER A O 1
ATOM 1416 N N . ILE A 1 173 ? 7.242 1.594 -10.333 1.00 93.06 173 ILE A N 1
ATOM 1417 C CA . ILE A 1 173 ? 8.371 0.761 -10.743 1.00 93.06 173 ILE A CA 1
ATOM 1418 C C . ILE A 1 173 ? 8.060 0.173 -12.114 1.00 93.06 173 ILE A C 1
ATOM 1420 O O . ILE A 1 173 ? 6.898 -0.116 -12.402 1.00 93.06 173 ILE A O 1
ATOM 1424 N N . PHE A 1 174 ? 9.068 0.009 -12.962 1.00 95.19 174 PHE A N 1
ATOM 1425 C CA . PHE A 1 174 ? 8.871 -0.535 -14.301 1.00 95.19 174 PHE A CA 1
ATOM 1426 C C . PHE A 1 174 ? 10.019 -1.444 -14.733 1.00 95.19 174 PHE A C 1
ATOM 1428 O O . PHE A 1 174 ? 11.143 -1.329 -14.238 1.00 95.19 174 PHE A O 1
ATOM 1435 N N . ILE A 1 175 ? 9.711 -2.322 -15.685 1.00 96.38 175 ILE A N 1
ATOM 1436 C CA . ILE A 1 175 ? 10.661 -3.136 -16.442 1.00 96.38 175 ILE A CA 1
ATOM 1437 C C . ILE A 1 175 ? 10.269 -3.107 -17.924 1.00 96.38 175 ILE A C 1
ATOM 1439 O O . ILE A 1 175 ? 9.082 -3.166 -18.250 1.00 96.38 175 ILE A O 1
ATOM 1443 N N . GLU A 1 176 ? 11.251 -2.983 -18.816 1.00 95.94 176 GLU A N 1
ATOM 1444 C CA . GLU A 1 176 ? 11.019 -2.765 -20.250 1.00 95.94 176 GLU A CA 1
ATOM 1445 C C . GLU A 1 176 ? 11.945 -3.600 -21.160 1.00 95.94 176 GLU A C 1
ATOM 1447 O O . GLU A 1 176 ? 12.787 -3.040 -21.862 1.00 95.94 176 GLU A O 1
ATOM 1452 N N . PRO A 1 177 ? 11.839 -4.939 -21.203 1.00 95.19 177 PRO A N 1
ATOM 1453 C CA . PRO A 1 177 ? 12.591 -5.726 -22.181 1.00 95.19 177 PRO A CA 1
ATOM 1454 C C . PRO A 1 177 ? 12.394 -5.179 -23.602 1.00 95.19 177 PRO A C 1
ATOM 1456 O O . PRO A 1 177 ? 11.270 -5.074 -24.099 1.00 95.19 177 PRO A O 1
ATOM 1459 N N . THR A 1 178 ? 13.504 -4.825 -24.242 1.00 94.62 178 THR A N 1
ATOM 1460 C CA . THR A 1 178 ? 13.552 -4.178 -25.550 1.00 94.62 178 THR A CA 1
ATOM 1461 C C . THR A 1 178 ? 14.545 -4.906 -26.436 1.00 94.62 178 THR A C 1
ATOM 1463 O O . THR A 1 178 ? 15.718 -5.032 -26.102 1.00 94.62 178 THR A O 1
ATOM 1466 N N . PHE A 1 179 ? 14.072 -5.373 -27.583 1.00 94.31 179 PHE A N 1
ATOM 1467 C CA . PHE A 1 179 ? 14.910 -5.849 -28.670 1.00 94.31 179 PHE A CA 1
ATOM 1468 C C . PHE A 1 179 ? 15.257 -4.683 -29.598 1.00 94.31 179 PHE A C 1
ATOM 1470 O O . PHE A 1 179 ? 14.404 -3.845 -29.906 1.00 94.31 179 PHE A O 1
ATOM 1477 N N . SER A 1 180 ? 16.505 -4.629 -30.042 1.00 91.44 180 SER A N 1
ATOM 1478 C CA . SER A 1 180 ? 17.053 -3.555 -30.861 1.00 91.44 180 SER A CA 1
ATOM 1479 C C . SER A 1 180 ? 17.954 -4.145 -31.945 1.00 91.44 180 SER A C 1
ATOM 1481 O O . SER A 1 180 ? 18.777 -5.014 -31.659 1.00 91.44 180 SER A O 1
ATOM 1483 N N . SER A 1 181 ? 17.802 -3.672 -33.181 1.00 89.00 181 SER A N 1
ATOM 1484 C CA . SER A 1 181 ? 18.579 -4.116 -34.340 1.00 89.00 181 SER A CA 1
ATOM 1485 C C . SER A 1 181 ? 19.217 -2.916 -35.031 1.00 89.00 181 SER A C 1
ATOM 1487 O O . SER A 1 181 ? 18.537 -2.073 -35.625 1.00 89.00 181 SER A O 1
ATOM 1489 N N . PHE A 1 182 ? 20.540 -2.830 -34.919 1.00 84.94 182 PHE A N 1
ATOM 1490 C CA . PHE A 1 182 ? 21.368 -1.812 -35.544 1.00 84.94 182 PHE A CA 1
ATOM 1491 C C . PHE A 1 182 ? 22.022 -2.375 -36.802 1.00 84.94 182 PHE A C 1
ATOM 1493 O O . PHE A 1 182 ? 22.696 -3.405 -36.753 1.00 84.94 182 PHE A O 1
ATOM 1500 N N . LYS A 1 183 ? 21.882 -1.650 -37.912 1.00 79.69 183 LYS A N 1
ATOM 1501 C CA . LYS A 1 183 ? 22.532 -1.992 -39.172 1.00 79.69 183 LYS A CA 1
ATOM 1502 C C . LYS A 1 183 ? 23.206 -0.764 -39.774 1.00 79.69 183 LYS A C 1
ATOM 1504 O O . LYS A 1 183 ? 22.575 0.284 -39.917 1.00 79.69 183 LYS A O 1
ATOM 1509 N N . ASP A 1 184 ? 24.469 -0.912 -40.156 1.00 79.12 184 ASP A N 1
ATOM 1510 C CA . ASP A 1 184 ? 25.214 0.073 -40.939 1.00 79.12 184 ASP A CA 1
ATOM 1511 C C . ASP A 1 184 ? 25.831 -0.610 -42.166 1.00 79.12 184 ASP A C 1
ATOM 1513 O O . ASP A 1 184 ? 26.718 -1.459 -42.050 1.00 79.12 184 ASP A O 1
ATOM 1517 N N . ASP A 1 185 ? 25.339 -0.244 -43.351 1.00 77.19 185 ASP A N 1
ATOM 1518 C CA . ASP A 1 185 ? 25.771 -0.842 -44.617 1.00 77.19 185 ASP A CA 1
ATOM 1519 C C . ASP A 1 185 ? 27.168 -0.357 -45.060 1.00 77.19 185 ASP A C 1
ATOM 1521 O O . ASP A 1 185 ? 27.830 -1.038 -45.840 1.00 77.19 185 ASP A O 1
ATOM 1525 N N . ILE A 1 186 ? 27.643 0.795 -44.566 1.00 75.62 186 ILE A N 1
ATOM 1526 C CA . ILE A 1 186 ? 28.945 1.378 -44.940 1.00 75.62 186 ILE A CA 1
ATOM 1527 C C . ILE A 1 186 ? 30.078 0.663 -44.200 1.00 75.62 186 ILE A C 1
ATOM 1529 O O . ILE A 1 186 ? 31.127 0.381 -44.779 1.00 75.62 186 ILE A O 1
ATOM 1533 N N . LEU A 1 187 ? 29.864 0.354 -42.923 1.00 72.88 187 LEU A N 1
ATOM 1534 C CA . LEU A 1 187 ? 30.807 -0.378 -42.079 1.00 72.88 187 LEU A CA 1
ATOM 1535 C C . LEU A 1 187 ? 30.572 -1.895 -42.091 1.00 72.88 187 LEU A C 1
ATOM 1537 O O . LEU A 1 187 ? 31.339 -2.620 -41.459 1.00 72.88 187 LEU A O 1
ATOM 1541 N N . ALA A 1 188 ? 29.536 -2.367 -42.794 1.00 78.69 188 ALA A N 1
ATOM 1542 C CA . ALA A 1 188 ? 29.092 -3.761 -42.804 1.00 78.69 188 ALA A CA 1
ATOM 1543 C C . ALA A 1 188 ? 28.875 -4.326 -41.385 1.00 78.69 188 ALA A C 1
ATOM 1545 O O . ALA A 1 188 ? 29.256 -5.458 -41.081 1.00 78.69 188 ALA A O 1
ATOM 1546 N N . ILE A 1 189 ? 28.273 -3.518 -40.508 1.00 77.31 189 ILE A N 1
ATOM 1547 C CA . ILE A 1 189 ? 27.965 -3.896 -39.126 1.00 77.31 189 ILE A CA 1
ATOM 1548 C C . ILE A 1 189 ? 26.484 -4.256 -39.037 1.00 77.31 189 ILE A C 1
ATOM 1550 O O . ILE A 1 189 ? 25.621 -3.434 -39.342 1.00 77.31 189 ILE A O 1
ATOM 1554 N N . ASP A 1 190 ? 26.207 -5.468 -38.566 1.00 83.88 190 ASP A N 1
ATOM 1555 C CA . ASP A 1 190 ? 24.879 -5.934 -38.164 1.00 83.88 190 ASP A CA 1
ATOM 1556 C C . ASP A 1 190 ? 24.959 -6.350 -36.693 1.00 83.88 190 ASP A C 1
ATOM 1558 O O . ASP A 1 190 ? 25.749 -7.225 -36.319 1.00 83.88 190 ASP A O 1
ATOM 1562 N N . TYR A 1 191 ? 24.211 -5.655 -35.841 1.00 85.31 191 TYR A N 1
ATOM 1563 C CA . TYR A 1 191 ? 24.259 -5.836 -34.400 1.00 85.31 191 TYR A CA 1
ATOM 1564 C C . TYR A 1 191 ? 22.858 -5.872 -33.803 1.00 85.31 191 TYR A C 1
ATOM 1566 O O . TYR A 1 191 ? 22.109 -4.898 -33.852 1.00 85.31 191 TYR A O 1
ATOM 1574 N N . ASN A 1 192 ? 22.537 -6.993 -33.163 1.00 90.25 192 ASN A N 1
ATOM 1575 C CA . ASN A 1 192 ? 21.282 -7.190 -32.454 1.00 90.25 192 ASN A CA 1
ATOM 1576 C C . ASN A 1 192 ? 21.538 -7.216 -30.946 1.00 90.25 192 ASN A C 1
ATOM 1578 O O . ASN A 1 192 ? 22.439 -7.915 -30.477 1.00 90.25 192 ASN A O 1
ATOM 1582 N N . SER A 1 193 ? 20.729 -6.481 -30.188 1.00 89.56 193 SER A N 1
ATOM 1583 C CA . SER A 1 193 ? 20.819 -6.397 -28.732 1.00 89.56 193 SER A CA 1
ATOM 1584 C C . SER A 1 193 ? 19.464 -6.590 -28.061 1.00 89.56 193 SER A C 1
ATOM 1586 O O . SER A 1 193 ? 18.406 -6.278 -28.612 1.00 89.56 193 SER A O 1
ATOM 1588 N N . ILE A 1 194 ? 19.513 -7.112 -26.836 1.00 93.00 194 ILE A N 1
ATOM 1589 C CA . ILE A 1 194 ? 18.387 -7.123 -25.906 1.00 93.00 194 ILE A CA 1
ATOM 1590 C C . ILE A 1 194 ? 18.790 -6.272 -24.710 1.00 93.00 194 ILE A C 1
ATOM 1592 O O . ILE A 1 194 ? 19.806 -6.527 -24.065 1.00 93.00 194 ILE A O 1
ATOM 1596 N N . GLU A 1 195 ? 17.975 -5.274 -24.413 1.00 91.25 195 GLU A N 1
ATOM 1597 C CA . GLU A 1 195 ? 18.137 -4.375 -23.282 1.00 91.25 195 GLU A CA 1
ATOM 1598 C C . GLU A 1 195 ? 16.980 -4.587 -22.312 1.00 91.25 195 GLU A C 1
ATOM 1600 O O . GLU A 1 195 ? 15.835 -4.764 -22.723 1.00 91.25 195 GLU A O 1
ATOM 1605 N N . ILE A 1 196 ? 17.264 -4.574 -21.011 1.00 93.94 196 ILE A N 1
ATOM 1606 C CA . ILE A 1 196 ? 16.241 -4.715 -19.969 1.00 93.94 196 ILE A CA 1
ATOM 1607 C C . ILE A 1 196 ? 16.380 -3.528 -19.009 1.00 93.94 196 ILE A C 1
ATOM 1609 O O . ILE A 1 196 ? 16.967 -3.661 -17.934 1.00 93.94 196 ILE A O 1
ATOM 1613 N N . PRO A 1 197 ? 15.878 -2.339 -19.384 1.00 93.25 197 PRO A N 1
ATOM 1614 C CA . PRO A 1 197 ? 15.742 -1.220 -18.477 1.00 93.25 197 PRO A CA 1
ATOM 1615 C C . PRO A 1 197 ? 14.782 -1.610 -17.356 1.00 93.25 197 PRO A C 1
ATOM 1617 O O . PRO A 1 197 ? 13.681 -2.112 -17.591 1.00 93.25 197 PRO A O 1
ATOM 1620 N N . LEU A 1 198 ? 15.206 -1.353 -16.130 1.00 96.12 198 LEU A N 1
ATOM 1621 C CA . LEU A 1 198 ? 14.394 -1.500 -14.935 1.00 96.12 198 LEU A CA 1
ATOM 1622 C C . LEU A 1 198 ? 14.659 -0.307 -14.029 1.00 96.12 198 LEU A C 1
ATOM 1624 O O . LEU A 1 198 ? 15.782 0.198 -13.965 1.00 96.12 198 LEU A O 1
ATOM 1628 N N . GLY A 1 199 ? 13.633 0.176 -13.343 1.00 94.75 199 GLY A N 1
ATOM 1629 C CA . GLY A 1 199 ? 13.813 1.348 -12.505 1.00 94.75 199 GLY A CA 1
ATOM 1630 C C . GLY A 1 199 ? 12.549 1.858 -11.846 1.00 94.75 199 GLY A C 1
ATOM 1631 O O . GLY A 1 199 ? 11.488 1.237 -11.879 1.00 94.75 199 GLY A O 1
ATOM 1632 N N . ILE A 1 200 ? 12.701 3.026 -11.231 1.00 93.50 200 ILE A N 1
ATOM 1633 C CA . ILE A 1 200 ? 11.647 3.750 -10.529 1.00 93.50 200 ILE A CA 1
ATOM 1634 C C . ILE A 1 200 ? 11.347 5.024 -11.325 1.00 93.50 200 ILE A C 1
ATOM 1636 O O . ILE A 1 200 ? 12.265 5.741 -11.722 1.00 93.50 200 ILE A O 1
ATOM 1640 N N . ARG A 1 201 ? 10.070 5.328 -11.555 1.00 91.12 201 ARG A N 1
ATOM 1641 C CA . ARG A 1 201 ? 9.611 6.498 -12.315 1.00 91.12 201 ARG A CA 1
ATOM 1642 C C . ARG A 1 201 ? 8.707 7.376 -11.457 1.00 91.12 201 ARG A C 1
ATOM 1644 O O . ARG A 1 201 ? 7.750 6.882 -10.856 1.00 91.12 201 ARG A O 1
ATOM 1651 N N . LYS A 1 202 ? 9.001 8.682 -11.436 1.00 89.88 202 LYS A N 1
ATOM 1652 C CA . LYS A 1 202 ? 8.182 9.712 -10.786 1.00 89.88 202 LYS A CA 1
ATOM 1653 C C . LYS A 1 202 ? 7.387 10.514 -11.822 1.00 89.88 202 LYS A C 1
ATOM 1655 O O . LYS A 1 202 ? 7.976 11.074 -12.740 1.00 89.88 202 LYS A O 1
ATOM 1660 N N . TYR A 1 203 ? 6.075 10.615 -11.646 1.00 87.19 203 TYR A N 1
ATOM 1661 C CA . TYR A 1 203 ? 5.167 11.434 -12.447 1.00 87.19 203 TYR A CA 1
ATOM 1662 C C . TYR A 1 203 ? 4.972 12.801 -11.786 1.00 87.19 203 TYR A C 1
ATOM 1664 O O . TYR A 1 203 ? 4.551 12.884 -10.629 1.00 87.19 203 TYR A O 1
ATOM 1672 N N . ILE A 1 204 ? 5.291 13.868 -12.522 1.00 85.88 204 ILE A N 1
ATOM 1673 C CA . ILE A 1 204 ? 5.146 15.259 -12.079 1.00 85.88 204 ILE A CA 1
ATOM 1674 C C . ILE A 1 204 ? 4.028 15.899 -12.916 1.00 85.88 204 ILE A C 1
ATOM 1676 O O . ILE A 1 204 ? 4.194 16.012 -14.132 1.00 85.88 204 ILE A O 1
ATOM 1680 N N . PRO A 1 205 ? 2.883 16.276 -12.316 1.00 79.38 205 PRO A N 1
ATOM 1681 C CA . PRO A 1 205 ? 1.832 16.990 -13.033 1.00 79.38 205 PRO A CA 1
ATOM 1682 C C . PRO A 1 205 ? 2.315 18.397 -13.416 1.00 79.38 205 PRO A C 1
ATOM 1684 O O . PRO A 1 205 ? 3.002 19.051 -12.637 1.00 79.38 205 PRO A O 1
ATOM 1687 N N . ILE A 1 206 ? 1.968 18.846 -14.625 1.00 77.19 206 ILE A N 1
ATOM 1688 C CA . ILE A 1 206 ? 2.422 20.132 -15.191 1.00 77.19 206 ILE A CA 1
ATOM 1689 C C . ILE A 1 206 ? 1.435 21.271 -14.868 1.00 77.19 206 ILE A C 1
ATOM 1691 O O . ILE A 1 206 ? 1.823 22.435 -14.872 1.00 77.19 206 ILE A O 1
ATOM 1695 N N . PHE A 1 207 ? 0.182 20.947 -14.528 1.00 76.56 207 PHE A N 1
ATOM 1696 C CA . PHE A 1 207 ? -0.845 21.923 -14.159 1.00 76.56 207 PHE A CA 1
ATOM 1697 C C . PHE A 1 207 ? -1.522 21.530 -12.849 1.00 76.56 207 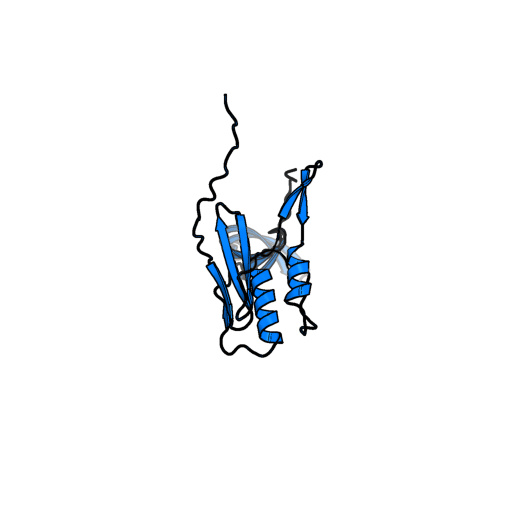PHE A C 1
ATOM 1699 O O . PHE A 1 207 ? -1.893 20.369 -12.662 1.00 76.56 207 PHE A O 1
ATOM 1706 N N . ASP A 1 208 ? -1.671 22.513 -11.964 1.00 57.81 208 ASP A N 1
ATOM 1707 C CA . ASP A 1 208 ? -2.412 22.395 -10.715 1.00 57.81 208 ASP A CA 1
ATOM 1708 C C . ASP A 1 208 ? -3.894 22.608 -11.044 1.00 57.81 208 ASP A C 1
ATOM 1710 O O . ASP A 1 208 ? -4.301 23.710 -11.414 1.00 57.81 208 ASP A O 1
ATOM 1714 N N . SER A 1 209 ? -4.704 21.550 -11.011 1.00 56.16 209 SER A N 1
ATOM 1715 C CA . SER A 1 209 ? -6.157 21.722 -11.056 1.00 56.16 209 SER A CA 1
ATOM 1716 C C . SER A 1 209 ? -6.606 22.154 -9.663 1.00 56.16 209 SER A C 1
ATOM 1718 O O . SER A 1 209 ? -6.898 21.302 -8.819 1.00 56.16 209 SER A O 1
ATOM 1720 N N . SER A 1 210 ? -6.549 23.468 -9.436 1.00 42.94 210 SER A N 1
ATOM 1721 C CA . SER A 1 210 ? -7.170 24.158 -8.300 1.00 42.94 210 SER A CA 1
ATOM 1722 C C . SER A 1 210 ? -8.678 23.933 -8.270 1.00 42.94 210 SER A C 1
ATOM 1724 O O . SER A 1 210 ? -9.288 23.904 -9.365 1.00 42.94 210 SER A O 1
#

Foldseek 3Di:
DDDPDPPPPPDPDDFDWDWQKDFQAKTKTWGDDPNDIWIWMDGHPGDIGTQDWDWDQDPVRDTDIDNVSLVVCCVPQPPQQPPQDSPFDPDSVRVSVSVVSSRVRVVDTPDMDGPDDPPVQWDKDKDKDKDKDKDKDWDQDPVRDIDIDIWMKIKIKMKIKTFHPDVDSFKIKMWIWMWMWIADPVVRDTDIDIDIDTDMGGHDDPDDPD

Radius of gyration: 30.07 Å; chains: 1; bounding box: 104×48×72 Å

Secondary structure (DSSP, 8-state):
-----------------EEEEEESSEEEEEEEETTEEEEEEEETTS--EE---EEEE-TTS-EEEE-HHHHHHHHHS-TT-TT--S---SSHHHHHHHHHHHHHHTT--S-EEE------SEEEEEEEEEEEEEEEEEEE-TTS-EEEEEEEEEEEEEEEEEEE-SSSS-EEEEE--EEEEEEETTTTEEEEEEE--EEEEE---SS---

Sequence (210 aa):
VVNNKKTQQNENMTAFLKAVVEADQVSLYEFNRNGQKRFYYQKANQKLTLLRYNESTNSSGEIVKNNLFRKQLSENLYANCPNLSLDVGYTSFQLGNYIIFYNNCNQISESLIDFREYELIGNWYFKIKGGINISSIEIINRTGRSGKQNGTNIRLGVEVEHFMRFKNKTWSIFIEPTFSSFKDDILAIDYNSIEIPLGIRKYIPIFDSS

pLDDT: mean 80.47, std 14.32, range [33.75, 96.62]